Protein AF-A0A2G9SAC9-F1 (afdb_monomer)

Structure (mmCIF, N/CA/C/O backbone):
data_AF-A0A2G9SAC9-F1
#
_entry.id   AF-A0A2G9SAC9-F1
#
loop_
_atom_site.group_PDB
_atom_site.id
_atom_site.type_symbol
_atom_site.label_atom_id
_atom_site.label_alt_id
_atom_site.label_comp_id
_atom_site.label_asym_id
_atom_site.label_entity_id
_atom_site.label_seq_id
_atom_site.pdbx_PDB_ins_code
_atom_site.Cartn_x
_atom_site.Cartn_y
_atom_site.Cartn_z
_atom_site.occupancy
_atom_site.B_iso_or_equiv
_atom_site.auth_seq_id
_atom_site.auth_comp_id
_atom_site.auth_asym_id
_atom_site.auth_atom_id
_atom_site.pdbx_PDB_model_num
ATOM 1 N N . MET A 1 1 ? 9.822 -4.391 39.225 1.00 41.31 1 MET A N 1
ATOM 2 C CA . MET A 1 1 ? 11.193 -3.916 38.931 1.00 41.31 1 MET A CA 1
ATOM 3 C C . MET A 1 1 ? 11.196 -3.257 37.546 1.00 41.31 1 MET A C 1
ATOM 5 O O . MET A 1 1 ? 12.145 -3.424 36.797 1.00 41.31 1 MET A O 1
ATOM 9 N N . ASP A 1 2 ? 10.133 -2.506 37.206 1.00 47.41 2 ASP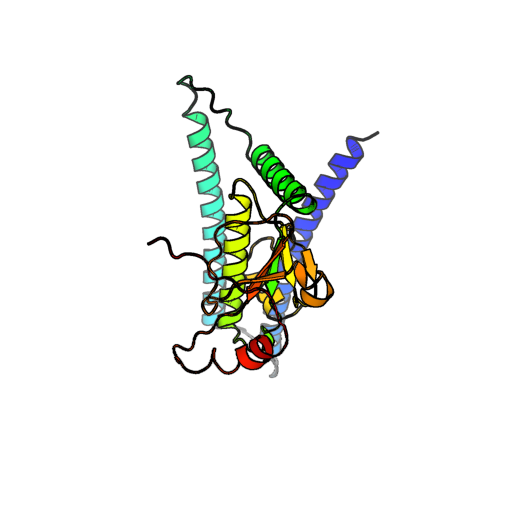 A N 1
ATOM 10 C CA . ASP A 1 2 ? 9.693 -2.362 35.802 1.00 47.41 2 ASP A CA 1
ATOM 11 C C . ASP A 1 2 ? 9.511 -0.904 35.341 1.00 47.41 2 ASP A C 1
ATOM 13 O O . ASP A 1 2 ? 9.644 -0.615 34.155 1.00 47.41 2 ASP A O 1
ATOM 17 N N . ASP A 1 3 ? 9.328 0.050 36.260 1.00 41.12 3 ASP A N 1
ATOM 18 C CA . ASP A 1 3 ? 9.180 1.468 35.890 1.00 41.12 3 ASP A CA 1
ATOM 19 C C . ASP A 1 3 ? 10.517 2.148 35.557 1.00 41.12 3 ASP A C 1
ATOM 21 O O . ASP A 1 3 ? 10.573 3.075 34.748 1.00 41.12 3 ASP A O 1
ATOM 25 N N . LEU A 1 4 ? 11.621 1.676 36.143 1.00 39.84 4 LEU A N 1
ATOM 26 C CA . LEU A 1 4 ? 12.962 2.184 35.837 1.00 39.84 4 LEU A CA 1
ATOM 27 C C . LEU A 1 4 ? 13.475 1.686 34.483 1.00 39.84 4 LEU A C 1
ATOM 29 O O . LEU A 1 4 ? 14.219 2.411 33.835 1.00 39.84 4 LEU A O 1
ATOM 33 N N . TYR A 1 5 ? 13.059 0.499 34.028 1.00 40.59 5 TYR A N 1
ATOM 34 C CA . TYR A 1 5 ? 13.468 -0.031 32.725 1.00 40.59 5 TYR A CA 1
ATOM 35 C C . TYR A 1 5 ? 12.733 0.689 31.585 1.00 40.59 5 TYR A C 1
ATOM 37 O O . TYR A 1 5 ? 13.378 1.145 30.647 1.00 40.59 5 TYR A O 1
ATOM 45 N N . TYR A 1 6 ? 11.417 0.909 31.722 1.00 46.47 6 TYR A N 1
ATOM 46 C CA . TYR A 1 6 ? 10.584 1.563 30.702 1.00 46.47 6 TYR A CA 1
ATOM 47 C C . TYR A 1 6 ? 10.912 3.052 30.499 1.00 46.47 6 TYR A C 1
ATOM 49 O O . TYR A 1 6 ? 10.940 3.543 29.369 1.00 46.47 6 TYR A O 1
ATOM 57 N N . ASN A 1 7 ? 11.212 3.775 31.585 1.00 39.34 7 ASN A N 1
ATOM 58 C CA . ASN A 1 7 ? 11.652 5.169 31.489 1.00 39.34 7 ASN A CA 1
ATOM 59 C C . ASN A 1 7 ? 13.039 5.286 30.838 1.00 39.34 7 ASN A C 1
ATOM 61 O O . ASN A 1 7 ? 13.264 6.212 30.064 1.00 39.34 7 ASN A O 1
ATOM 65 N N . ASN A 1 8 ? 13.929 4.314 31.070 1.00 36.56 8 ASN A N 1
ATOM 66 C CA . ASN A 1 8 ? 15.239 4.270 30.420 1.00 36.56 8 ASN A CA 1
ATOM 67 C C . ASN A 1 8 ? 15.107 3.973 28.914 1.00 36.56 8 ASN A C 1
ATOM 69 O O . ASN A 1 8 ? 15.818 4.565 28.113 1.00 36.56 8 ASN A O 1
ATOM 73 N N . THR A 1 9 ? 14.150 3.130 28.497 1.00 46.38 9 THR A N 1
ATOM 74 C CA . THR A 1 9 ? 13.892 2.846 27.070 1.00 46.38 9 THR A CA 1
ATOM 75 C C . THR A 1 9 ? 13.350 4.064 26.315 1.00 46.38 9 THR A C 1
ATOM 77 O O . THR A 1 9 ? 13.779 4.330 25.198 1.00 46.38 9 THR A O 1
ATOM 80 N N . LEU A 1 10 ? 12.453 4.849 26.926 1.00 47.25 10 LEU A N 1
ATOM 81 C CA . LEU A 1 10 ? 11.939 6.094 26.333 1.00 47.25 10 LEU A CA 1
ATOM 82 C C . LEU A 1 10 ? 13.016 7.180 26.229 1.00 47.25 10 LEU A C 1
ATOM 84 O O . LEU A 1 10 ? 13.069 7.909 25.240 1.00 47.25 10 LEU A O 1
ATOM 88 N N . GLU A 1 11 ? 13.889 7.269 27.230 1.00 46.69 11 GLU A N 1
ATOM 89 C CA . GLU A 1 11 ? 15.035 8.174 27.211 1.00 46.69 11 GLU A CA 1
ATOM 90 C C . GLU A 1 11 ? 16.107 7.762 26.190 1.00 46.69 11 GLU A C 1
ATOM 92 O O . GLU A 1 11 ? 16.780 8.633 25.636 1.00 46.69 11 GLU A O 1
ATOM 97 N N . LEU A 1 12 ? 16.269 6.462 25.927 1.00 43.09 12 LEU A N 1
ATOM 98 C CA . LEU A 1 12 ? 17.134 5.938 24.867 1.00 43.09 12 LEU A CA 1
ATOM 99 C C . LEU A 1 12 ? 16.530 6.211 23.482 1.00 43.09 12 LEU A C 1
ATOM 101 O O . LEU A 1 12 ? 17.220 6.757 22.635 1.00 43.09 12 LEU A O 1
ATOM 105 N N . GLU A 1 13 ? 15.224 6.001 23.280 1.00 45.00 13 GLU A N 1
ATOM 106 C CA . GLU A 1 13 ? 14.547 6.331 22.013 1.00 45.00 13 GLU A CA 1
ATOM 107 C C . GLU A 1 13 ? 14.512 7.842 21.703 1.00 45.00 13 GLU A C 1
ATOM 109 O O . GLU A 1 13 ? 14.493 8.245 20.535 1.00 45.00 13 GLU A O 1
ATOM 114 N N . GLU A 1 14 ? 14.453 8.705 22.725 1.00 44.94 14 GLU A N 1
ATOM 115 C CA . GLU A 1 14 ? 14.577 10.158 22.549 1.00 44.94 14 GLU A CA 1
ATOM 116 C C . GLU A 1 14 ? 16.024 10.596 22.289 1.00 44.94 14 GLU A C 1
ATOM 118 O O . GLU A 1 14 ? 16.232 11.577 21.569 1.00 44.94 14 GLU A O 1
ATOM 123 N N . ARG A 1 15 ? 17.016 9.877 22.832 1.00 39.62 15 ARG A N 1
ATOM 124 C CA . ARG A 1 15 ? 18.438 10.086 22.524 1.00 39.62 15 ARG A CA 1
ATOM 125 C C . ARG A 1 15 ? 18.775 9.614 21.114 1.00 39.62 15 ARG A C 1
ATOM 127 O O . ARG A 1 15 ? 19.394 10.393 20.399 1.00 39.62 15 ARG A O 1
ATOM 134 N N . ASP A 1 16 ? 18.290 8.452 20.688 1.00 40.66 16 ASP A N 1
ATOM 135 C CA . ASP A 1 16 ? 18.516 7.890 19.351 1.00 40.66 16 ASP A CA 1
ATOM 136 C C . ASP A 1 16 ? 17.899 8.775 18.267 1.00 40.66 16 ASP A C 1
ATOM 138 O O . ASP A 1 16 ? 18.581 9.166 17.331 1.00 40.66 16 ASP A O 1
ATOM 142 N N . LYS A 1 17 ? 16.666 9.267 18.458 1.00 47.19 17 LYS A N 1
ATOM 143 C CA . LYS A 1 17 ? 16.073 10.251 17.529 1.00 47.19 17 LYS A CA 1
ATOM 144 C C . LYS A 1 17 ? 16.843 11.564 17.456 1.00 47.19 17 LYS A C 1
ATOM 146 O O . LYS A 1 17 ? 16.746 12.270 16.457 1.00 47.19 17 LYS A O 1
ATOM 151 N N . LYS A 1 18 ? 17.527 11.945 18.536 1.00 43.91 18 LYS A N 1
ATOM 152 C CA . LYS A 1 18 ? 18.333 13.167 18.588 1.00 43.91 18 LYS A CA 1
ATOM 153 C C . LYS A 1 18 ? 19.725 12.937 17.997 1.00 43.91 18 LYS A C 1
ATOM 155 O O . LYS A 1 18 ? 20.263 13.874 17.424 1.00 43.91 18 LYS A O 1
ATOM 160 N N . LEU A 1 19 ? 20.266 11.726 18.121 1.00 36.81 19 LEU A N 1
ATOM 161 C CA . LEU A 1 19 ? 21.478 11.257 17.453 1.00 36.81 19 LEU A CA 1
ATOM 162 C C . LEU A 1 19 ? 21.249 11.161 15.945 1.00 36.81 19 LEU A C 1
ATOM 164 O O . LEU A 1 19 ? 22.010 11.775 15.221 1.00 36.81 19 LEU A O 1
ATOM 168 N N . ASP A 1 20 ? 20.138 10.583 15.485 1.00 45.38 20 ASP A N 1
ATOM 169 C CA . ASP A 1 20 ? 19.774 10.52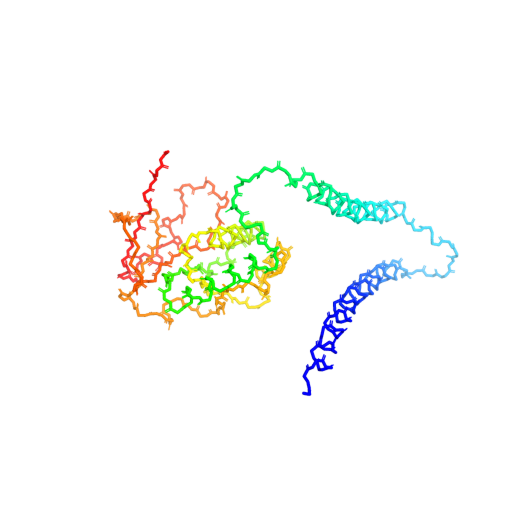1 14.062 1.00 45.38 20 ASP A CA 1
ATOM 170 C C . ASP A 1 20 ? 19.613 11.919 13.435 1.00 45.38 20 ASP A C 1
ATOM 172 O O . ASP A 1 20 ? 20.056 12.168 12.315 1.00 45.38 20 ASP A O 1
ATOM 176 N N . ASP A 1 21 ? 19.002 12.868 14.160 1.00 50.09 21 ASP A N 1
ATOM 177 C CA . ASP A 1 21 ? 18.864 14.260 13.699 1.00 50.09 21 ASP A CA 1
ATOM 178 C C . ASP A 1 21 ? 20.233 14.970 13.662 1.00 50.09 21 ASP A C 1
ATOM 180 O O . ASP A 1 21 ? 20.466 15.807 12.794 1.00 50.09 21 ASP A O 1
ATOM 184 N N . VAL A 1 22 ? 21.148 14.656 14.588 1.00 46.88 22 VAL A N 1
ATOM 185 C CA . VAL A 1 22 ? 22.496 15.252 14.649 1.00 46.88 22 VAL A CA 1
ATOM 186 C C . VAL A 1 22 ? 23.439 14.613 13.630 1.00 46.88 22 VAL A C 1
ATOM 188 O O . VAL A 1 22 ? 24.187 15.349 12.995 1.00 46.88 22 VAL A O 1
ATOM 191 N N . ASP A 1 23 ? 23.360 13.304 13.410 1.00 46.12 23 ASP A N 1
ATOM 192 C CA . ASP A 1 23 ? 24.125 12.566 12.404 1.00 46.12 23 ASP A CA 1
ATOM 193 C C . ASP A 1 23 ? 23.665 12.947 10.998 1.00 46.12 23 ASP A C 1
ATOM 195 O O . ASP A 1 23 ? 24.498 13.241 10.146 1.00 46.12 23 ASP A O 1
ATOM 199 N N . SER A 1 24 ? 22.357 13.121 10.778 1.00 52.84 24 SER A N 1
ATOM 200 C CA . SER A 1 24 ? 21.834 13.669 9.521 1.00 52.84 24 SER A CA 1
ATOM 201 C C . SER A 1 24 ? 22.277 15.123 9.290 1.00 52.84 24 SER A C 1
ATOM 203 O O . SER A 1 24 ? 22.587 15.517 8.162 1.00 52.84 24 SER A O 1
ATOM 205 N N . LEU A 1 25 ? 22.364 15.934 10.354 1.00 57.34 25 LEU A N 1
ATOM 206 C CA . LEU A 1 25 ? 22.915 17.292 10.281 1.00 57.34 25 LEU A CA 1
ATOM 207 C C . LEU A 1 25 ? 24.430 17.291 10.028 1.00 57.34 25 LEU A C 1
ATOM 209 O O . LEU A 1 25 ? 24.905 18.154 9.294 1.00 57.34 25 LEU A O 1
ATOM 213 N N . MET A 1 26 ? 25.171 16.341 10.600 1.00 49.44 26 MET A N 1
ATOM 214 C CA . MET A 1 26 ? 26.619 16.178 10.445 1.00 49.44 26 MET A CA 1
ATOM 215 C C . MET A 1 26 ? 26.994 15.647 9.061 1.00 49.44 26 MET A C 1
ATOM 217 O O . MET A 1 26 ? 27.913 16.195 8.454 1.00 49.44 26 MET A O 1
ATOM 221 N N . GLU A 1 27 ? 26.266 14.662 8.526 1.00 50.34 27 GLU A N 1
ATOM 222 C CA . GLU A 1 27 ? 26.411 14.158 7.151 1.00 50.34 27 GLU A CA 1
ATOM 223 C C . GLU A 1 27 ? 26.103 15.251 6.127 1.00 50.34 27 GLU A C 1
ATOM 225 O O . GLU A 1 27 ? 26.823 15.423 5.147 1.00 50.34 27 GLU A O 1
ATOM 230 N N . HIS A 1 28 ? 25.073 16.065 6.370 1.00 55.72 28 HIS A N 1
ATOM 231 C CA . HIS A 1 28 ? 24.733 17.157 5.462 1.00 55.72 28 HIS A CA 1
ATOM 232 C C . HIS A 1 28 ? 25.711 18.344 5.574 1.00 55.72 28 HIS A C 1
ATOM 234 O O . HIS A 1 28 ? 25.911 19.062 4.591 1.00 55.72 28 HIS A O 1
ATOM 240 N N . LEU A 1 29 ? 26.339 18.565 6.738 1.00 55.56 29 LEU A N 1
ATOM 241 C CA . LEU A 1 29 ? 27.418 19.549 6.893 1.00 55.56 29 LEU A CA 1
ATOM 242 C C . LEU A 1 29 ? 28.693 19.072 6.184 1.00 55.56 29 LEU A C 1
ATOM 244 O O . LEU A 1 29 ? 29.281 19.831 5.418 1.00 55.56 29 LEU A O 1
ATOM 248 N N . THR A 1 30 ? 29.058 17.797 6.359 1.00 51.34 30 THR A N 1
ATOM 249 C CA . THR A 1 30 ? 30.211 17.182 5.682 1.00 51.34 30 THR A CA 1
ATOM 250 C C . THR A 1 30 ? 30.035 17.150 4.168 1.00 51.34 30 THR A C 1
ATOM 252 O O . THR A 1 30 ? 30.984 17.469 3.461 1.00 51.34 30 THR A O 1
ATOM 255 N N . LEU A 1 31 ? 28.829 16.898 3.648 1.00 52.50 31 LEU A N 1
ATOM 256 C CA . LEU A 1 31 ? 28.554 16.979 2.207 1.00 52.50 31 LEU A CA 1
ATOM 257 C C . LEU A 1 31 ? 28.748 18.405 1.654 1.00 52.50 31 LEU A C 1
ATOM 259 O O . LEU A 1 31 ? 29.284 18.583 0.564 1.00 52.50 31 LEU A O 1
ATOM 263 N N . ILE A 1 32 ? 28.385 19.430 2.434 1.00 51.53 32 ILE A N 1
ATOM 264 C CA . ILE A 1 32 ? 28.630 20.840 2.088 1.00 51.53 32 ILE A CA 1
ATOM 265 C C . ILE A 1 32 ? 30.131 21.177 2.154 1.00 51.53 32 ILE A C 1
ATOM 267 O O . ILE A 1 32 ? 30.614 21.953 1.330 1.00 51.53 32 ILE A O 1
ATOM 271 N N . GLN A 1 33 ? 30.879 20.600 3.102 1.00 46.72 33 GLN A N 1
ATOM 272 C CA . GLN A 1 33 ? 32.338 20.744 3.191 1.00 46.72 33 GLN A CA 1
ATOM 273 C C . GLN A 1 33 ? 33.066 20.068 2.013 1.00 46.72 33 GLN A C 1
ATOM 275 O O . GLN A 1 33 ? 33.986 20.660 1.454 1.00 46.72 33 GLN A O 1
ATOM 280 N N . ILE A 1 34 ? 32.617 18.885 1.583 1.00 48.16 34 ILE A N 1
ATOM 281 C CA . ILE A 1 34 ? 33.174 18.144 0.435 1.00 48.16 34 ILE A CA 1
ATOM 282 C C . ILE A 1 34 ? 32.986 18.927 -0.878 1.00 48.16 34 ILE A C 1
ATOM 284 O O . ILE A 1 34 ? 33.895 18.986 -1.709 1.00 48.16 34 ILE A O 1
ATOM 288 N N . ASP A 1 35 ? 31.850 19.608 -1.049 1.00 46.34 35 ASP A N 1
ATOM 289 C CA . ASP A 1 35 ? 31.603 20.485 -2.203 1.00 46.34 35 ASP A CA 1
ATOM 290 C C . ASP A 1 35 ? 32.474 21.763 -2.193 1.00 46.34 35 ASP A C 1
ATOM 292 O O . ASP A 1 35 ? 32.745 22.342 -3.249 1.00 46.34 35 ASP A O 1
ATOM 296 N N . LEU A 1 36 ? 32.936 22.204 -1.016 1.00 44.81 36 LEU A N 1
ATOM 297 C CA . LEU A 1 36 ? 33.875 23.323 -0.845 1.00 44.81 36 LEU A CA 1
ATOM 298 C C . LEU A 1 36 ? 35.329 22.915 -1.144 1.00 44.81 36 LEU A C 1
ATOM 300 O O . LEU A 1 36 ? 36.073 23.716 -1.711 1.00 44.81 36 LEU A O 1
ATOM 304 N N . GLU A 1 37 ? 35.726 21.682 -0.820 1.00 45.44 37 GLU A N 1
ATOM 305 C CA . GLU A 1 37 ? 37.075 21.157 -1.086 1.00 45.44 37 GLU A CA 1
ATOM 306 C C . GLU A 1 37 ? 37.283 20.763 -2.558 1.00 45.44 37 GLU A C 1
ATOM 308 O O . GLU A 1 37 ? 38.338 21.047 -3.130 1.00 45.44 37 GLU A O 1
ATOM 313 N N . ASN A 1 38 ? 36.257 20.227 -3.230 1.00 45.09 38 ASN A N 1
ATOM 314 C CA . ASN A 1 38 ? 36.326 19.880 -4.658 1.00 45.09 38 ASN A CA 1
ATOM 315 C C . ASN A 1 38 ? 36.422 21.100 -5.601 1.00 45.09 38 ASN A C 1
ATOM 317 O O . ASN A 1 38 ? 36.741 20.946 -6.779 1.00 45.09 38 ASN A O 1
ATOM 321 N N . ALA A 1 39 ? 36.196 22.319 -5.100 1.00 45.50 39 ALA A N 1
ATOM 322 C CA . ALA A 1 39 ? 36.408 23.564 -5.843 1.00 45.50 39 ALA A CA 1
ATOM 323 C C . ALA A 1 39 ? 37.843 24.131 -5.715 1.00 45.50 39 ALA A C 1
ATOM 325 O O . ALA A 1 39 ? 38.144 25.155 -6.327 1.00 45.50 39 ALA A O 1
ATOM 326 N N . SER A 1 40 ? 38.728 23.487 -4.939 1.00 45.12 40 SER A N 1
ATOM 327 C CA . SER A 1 40 ? 40.043 24.014 -4.532 1.00 45.12 40 SER A CA 1
ATOM 328 C C . SER A 1 40 ? 41.253 23.275 -5.139 1.00 45.12 40 SER A C 1
ATOM 330 O O . SER A 1 40 ? 42.358 23.320 -4.588 1.00 45.12 40 SER A O 1
ATOM 332 N N . SER A 1 41 ? 41.127 22.626 -6.298 1.00 42.66 41 SER A N 1
ATOM 333 C CA . SER A 1 41 ? 42.309 22.169 -7.045 1.00 42.66 41 SER A CA 1
ATOM 334 C C . SER A 1 41 ? 42.965 23.346 -7.791 1.00 42.66 41 SER A C 1
ATOM 336 O O . SER A 1 41 ? 42.829 23.475 -9.007 1.00 42.66 41 SER A O 1
ATOM 338 N N . GLY A 1 42 ? 43.651 24.236 -7.061 1.00 39.88 42 GLY A N 1
ATOM 339 C CA . GLY A 1 42 ? 44.409 25.342 -7.657 1.00 39.88 42 GLY A CA 1
ATOM 340 C C . GLY A 1 42 ? 44.938 26.395 -6.675 1.00 39.88 42 GLY A C 1
ATOM 341 O O . GLY A 1 42 ? 44.343 27.454 -6.562 1.00 39.88 42 GLY A O 1
ATOM 342 N N . SER A 1 43 ? 46.102 26.129 -6.064 1.00 37.47 43 SER A N 1
ATOM 343 C CA . SER A 1 43 ? 47.046 27.058 -5.386 1.00 37.47 43 SER A CA 1
ATOM 344 C C . SER A 1 43 ? 46.551 27.977 -4.236 1.00 37.47 43 SER A C 1
ATOM 346 O O . SER A 1 43 ? 45.454 28.525 -4.290 1.00 37.47 43 SER A O 1
ATOM 348 N N . PRO A 1 44 ? 47.375 28.219 -3.192 1.00 41.19 44 PRO A N 1
ATOM 349 C CA . PRO A 1 44 ? 46.953 28.956 -2.004 1.00 41.19 44 PRO A CA 1
ATOM 350 C C . PRO A 1 44 ? 47.061 30.472 -2.217 1.00 41.19 44 PRO A C 1
ATOM 352 O O . PRO A 1 44 ? 48.155 31.035 -2.235 1.00 41.19 44 PRO A O 1
ATOM 355 N N . SER A 1 45 ? 45.928 31.159 -2.356 1.00 35.75 45 SER A N 1
ATOM 356 C CA . SER A 1 45 ? 45.829 32.611 -2.167 1.00 35.75 45 SER A CA 1
ATOM 357 C C . SER A 1 45 ? 44.432 32.993 -1.677 1.00 35.75 45 SER A C 1
ATOM 359 O O . SER A 1 45 ? 43.423 32.431 -2.091 1.00 35.75 45 SER A O 1
ATOM 361 N N . GLU A 1 46 ? 44.429 33.905 -0.715 1.00 43.28 46 GLU A N 1
ATOM 362 C CA . GLU A 1 46 ? 43.357 34.256 0.213 1.00 43.28 46 GLU A CA 1
ATOM 363 C C . GLU A 1 46 ? 42.049 34.764 -0.434 1.00 43.28 46 GLU A C 1
ATOM 365 O O . GLU A 1 46 ? 42.046 35.344 -1.517 1.00 43.28 46 GLU A O 1
ATOM 370 N N . ASN A 1 47 ? 40.954 34.628 0.334 1.00 42.28 47 ASN A N 1
ATOM 371 C CA . ASN A 1 47 ? 39.556 35.045 0.099 1.00 42.28 47 ASN A CA 1
ATOM 372 C C . ASN A 1 47 ? 38.650 34.101 -0.712 1.00 42.28 47 ASN A C 1
ATOM 374 O O . ASN A 1 47 ? 38.204 34.410 -1.818 1.00 42.28 47 ASN A O 1
ATOM 378 N N . VAL A 1 48 ? 38.211 33.012 -0.068 1.00 39.09 48 VAL A N 1
ATOM 379 C CA . VAL A 1 48 ? 37.041 32.234 -0.508 1.00 39.09 48 VAL A CA 1
ATOM 380 C C . VAL A 1 48 ? 35.761 33.007 -0.168 1.00 39.09 48 VAL A C 1
ATOM 382 O O . VAL A 1 48 ? 35.096 32.782 0.844 1.00 39.09 48 VAL A O 1
ATOM 385 N N . SER A 1 49 ? 35.400 33.959 -1.028 1.00 45.44 49 SER A N 1
ATOM 386 C CA . SER A 1 49 ? 34.039 34.493 -1.065 1.00 45.44 49 SER A CA 1
ATOM 387 C C . SER A 1 49 ? 33.121 33.392 -1.594 1.00 45.44 49 SER A C 1
ATOM 389 O O . SER A 1 49 ? 33.033 33.155 -2.798 1.00 45.44 49 SER A O 1
ATOM 391 N N . CYS A 1 50 ? 32.466 32.678 -0.679 1.00 49.62 50 CYS A N 1
ATOM 392 C CA . CYS A 1 50 ? 31.385 31.749 -0.987 1.00 49.62 50 CYS A CA 1
ATOM 393 C C . CYS A 1 50 ? 30.431 32.382 -2.022 1.00 49.62 50 CYS A C 1
ATOM 395 O O . CYS A 1 50 ? 29.860 33.452 -1.786 1.00 49.62 50 CYS A O 1
ATOM 397 N N . SER A 1 51 ? 30.296 31.746 -3.194 1.00 67.50 51 SER A N 1
ATOM 398 C CA . SER A 1 51 ? 29.500 32.261 -4.315 1.00 67.50 51 SER A CA 1
ATOM 399 C C . SER A 1 51 ? 28.109 32.676 -3.830 1.00 67.50 51 SER A C 1
ATOM 401 O O . SER A 1 51 ? 27.412 31.893 -3.181 1.00 67.50 51 SER A O 1
ATOM 403 N N . ARG A 1 52 ? 27.670 33.901 -4.162 1.00 61.16 52 ARG A N 1
ATOM 404 C CA . ARG A 1 52 ? 26.378 34.491 -3.730 1.00 61.16 52 ARG A CA 1
ATOM 405 C C . ARG A 1 52 ? 25.180 33.542 -3.922 1.00 61.16 52 ARG A C 1
ATOM 407 O O . ARG A 1 52 ? 24.189 33.650 -3.202 1.00 61.16 52 ARG A O 1
ATOM 414 N N . ASN A 1 53 ? 25.273 32.595 -4.858 1.00 66.06 53 ASN A N 1
ATOM 415 C CA . ASN A 1 53 ? 24.263 31.571 -5.127 1.00 66.06 53 ASN A CA 1
ATOM 416 C C . ASN A 1 53 ? 24.168 30.481 -4.044 1.00 66.06 53 ASN A C 1
ATOM 418 O O . ASN A 1 53 ? 23.060 30.036 -3.738 1.00 66.06 53 ASN A O 1
ATOM 422 N N . VAL A 1 54 ? 25.293 30.076 -3.450 1.00 72.06 54 VAL A N 1
ATOM 423 C CA . VAL A 1 54 ? 25.354 29.079 -2.368 1.00 72.06 54 VAL A CA 1
ATOM 424 C C . VAL A 1 54 ? 24.742 29.668 -1.097 1.00 72.06 54 VAL A C 1
ATOM 426 O O . VAL A 1 54 ? 23.802 29.093 -0.549 1.00 72.06 54 VAL A O 1
ATOM 429 N N . LEU A 1 55 ? 25.136 30.893 -0.728 1.00 74.56 55 LEU A N 1
ATOM 430 C CA . LEU A 1 55 ? 24.538 31.631 0.396 1.00 74.56 55 LEU A CA 1
ATOM 431 C C . LEU A 1 55 ? 23.031 31.854 0.216 1.00 74.56 55 LEU A C 1
ATOM 433 O O . LEU A 1 55 ? 22.270 31.807 1.184 1.00 74.56 55 LEU A O 1
ATOM 437 N N . ARG A 1 56 ? 22.572 32.086 -1.023 1.00 73.12 56 ARG A N 1
ATOM 438 C CA . ARG A 1 56 ? 21.141 32.232 -1.325 1.00 73.12 56 ARG A CA 1
ATOM 439 C C . ARG A 1 56 ? 20.378 30.927 -1.099 1.00 73.12 56 ARG A C 1
ATOM 441 O O . ARG A 1 56 ? 19.291 30.967 -0.527 1.00 73.12 56 ARG A O 1
ATOM 448 N N . LYS A 1 57 ? 20.929 29.787 -1.537 1.00 74.44 57 LYS A N 1
ATOM 449 C CA . LYS A 1 57 ? 20.331 28.463 -1.302 1.00 74.44 57 LYS A CA 1
ATOM 450 C C . LYS A 1 57 ? 20.292 28.144 0.191 1.00 74.44 57 LYS A C 1
ATOM 452 O O . LYS A 1 57 ? 19.227 27.782 0.680 1.00 74.44 57 LYS A O 1
ATOM 457 N N . GLN A 1 58 ? 21.390 28.359 0.914 1.00 73.81 58 GLN A N 1
ATOM 458 C CA . GLN A 1 58 ? 21.463 28.135 2.359 1.00 73.81 58 GLN A CA 1
ATOM 459 C C . GLN A 1 58 ? 20.406 28.953 3.113 1.00 73.81 58 GLN A C 1
ATOM 461 O O . GLN A 1 58 ? 19.585 28.390 3.832 1.00 73.81 58 GLN A O 1
ATOM 466 N N . ARG A 1 59 ? 20.324 30.262 2.848 1.00 79.44 59 ARG A N 1
ATOM 467 C CA . ARG A 1 59 ? 19.338 31.145 3.490 1.00 79.44 59 ARG A CA 1
ATOM 468 C C . ARG A 1 59 ? 17.895 30.760 3.151 1.00 79.44 59 ARG A C 1
ATOM 470 O O . ARG A 1 59 ? 16.996 30.888 3.978 1.00 79.44 59 ARG A O 1
ATOM 477 N N . HIS A 1 60 ? 17.647 30.282 1.931 1.00 79.31 60 HIS A N 1
ATOM 478 C CA . HIS A 1 60 ? 16.335 29.772 1.534 1.00 79.31 60 HIS A CA 1
ATOM 479 C C . HIS A 1 60 ? 15.961 28.495 2.301 1.00 79.31 60 HIS A C 1
ATOM 481 O O . HIS A 1 60 ? 14.844 28.401 2.809 1.00 79.31 60 HIS A O 1
ATOM 487 N N . TRP A 1 61 ? 16.895 27.552 2.442 1.00 69.69 61 TRP A N 1
ATOM 488 C CA . TRP A 1 61 ? 16.709 26.336 3.236 1.00 69.69 61 TRP A CA 1
ATOM 489 C C . TRP A 1 61 ? 16.482 26.640 4.719 1.00 69.69 61 TRP A C 1
ATOM 491 O O . TRP A 1 61 ? 15.520 26.138 5.301 1.00 69.69 61 TRP A O 1
ATOM 501 N N . GLU A 1 62 ? 17.281 27.531 5.306 1.00 79.06 62 GLU A N 1
ATOM 502 C CA . GLU A 1 62 ? 17.106 28.016 6.681 1.00 79.06 62 GLU A CA 1
ATOM 503 C C . GLU A 1 62 ? 15.713 28.628 6.878 1.00 79.06 62 GLU A C 1
ATOM 505 O O . GLU A 1 62 ? 15.003 28.277 7.822 1.00 79.06 62 GLU A O 1
ATOM 510 N N . ASN A 1 63 ? 15.260 29.464 5.938 1.00 79.12 63 ASN A N 1
ATOM 511 C CA . ASN A 1 63 ? 13.919 30.046 5.964 1.00 79.12 63 ASN A CA 1
ATOM 512 C C . ASN A 1 63 ? 12.814 28.986 5.853 1.00 79.12 63 ASN A C 1
ATOM 514 O O . ASN A 1 63 ? 11.808 29.087 6.556 1.00 79.12 63 ASN A O 1
ATOM 518 N N . ILE A 1 64 ? 12.983 27.951 5.022 1.00 79.06 64 ILE A N 1
ATOM 519 C CA . ILE A 1 64 ? 12.031 26.831 4.923 1.00 79.06 64 ILE A CA 1
ATOM 520 C C . ILE A 1 64 ? 11.958 26.066 6.249 1.00 79.06 64 ILE A C 1
ATOM 522 O O . ILE A 1 64 ? 10.859 25.767 6.726 1.00 79.06 64 ILE A O 1
ATOM 526 N N . ILE A 1 65 ? 13.104 25.757 6.861 1.00 78.31 65 ILE A N 1
ATOM 527 C CA . ILE A 1 65 ? 13.174 25.036 8.138 1.00 78.31 65 ILE A CA 1
ATOM 528 C C . ILE A 1 65 ? 12.542 25.876 9.253 1.00 78.31 65 ILE A C 1
ATOM 530 O O . ILE A 1 65 ? 11.679 25.383 9.987 1.00 78.31 65 ILE A O 1
ATOM 534 N N . MET A 1 66 ? 12.885 27.164 9.340 1.00 78.12 66 MET A N 1
ATOM 535 C CA . MET A 1 66 ? 12.303 28.091 10.312 1.00 78.12 66 MET A CA 1
ATOM 536 C C . MET A 1 66 ? 10.795 28.271 10.108 1.00 78.12 66 MET A C 1
ATOM 538 O O . MET A 1 66 ? 10.038 28.228 11.081 1.00 78.12 66 MET A O 1
ATOM 542 N N . ALA A 1 67 ? 10.324 28.379 8.863 1.00 82.00 67 ALA A N 1
ATOM 543 C CA . ALA A 1 67 ? 8.900 28.454 8.547 1.00 82.00 67 ALA A CA 1
ATOM 544 C C . ALA A 1 67 ? 8.158 27.164 8.934 1.00 82.00 67 ALA A C 1
ATOM 546 O O . ALA A 1 67 ? 7.071 27.230 9.515 1.00 82.00 67 ALA A O 1
ATOM 547 N N . LYS A 1 68 ? 8.750 25.984 8.691 1.00 77.44 68 LYS A N 1
ATOM 548 C CA . LYS A 1 68 ? 8.207 24.692 9.148 1.00 77.44 68 LYS A CA 1
ATOM 549 C C . LYS A 1 68 ? 8.139 24.622 10.679 1.00 77.44 68 LYS A C 1
ATOM 551 O O . LYS A 1 68 ? 7.110 24.208 11.218 1.00 77.44 68 LYS A O 1
ATOM 556 N N . LYS A 1 69 ? 9.186 25.057 11.390 1.00 83.25 69 LYS A N 1
ATOM 557 C CA . LYS A 1 69 ? 9.241 25.076 12.865 1.00 83.25 69 LYS A CA 1
ATOM 558 C C . LYS A 1 69 ? 8.211 26.043 13.459 1.00 83.25 69 LYS A C 1
ATOM 560 O O . LYS A 1 69 ? 7.476 25.668 14.373 1.00 83.25 69 LYS A O 1
ATOM 565 N N . SER A 1 70 ? 8.093 27.243 12.890 1.00 78.75 70 SER A N 1
ATOM 566 C CA . SER A 1 70 ? 7.113 28.259 13.291 1.00 78.75 70 SER A CA 1
ATOM 567 C C . SER A 1 70 ? 5.672 27.789 13.053 1.00 78.75 70 SER A C 1
ATOM 569 O O . SER A 1 70 ? 4.860 27.821 13.978 1.00 78.75 70 SER A O 1
ATOM 571 N N . LYS A 1 71 ? 5.366 27.206 11.880 1.00 82.25 71 LYS A N 1
ATOM 572 C CA . LYS A 1 71 ? 4.047 26.601 11.605 1.00 82.25 71 LYS A CA 1
ATOM 573 C C . LYS A 1 71 ? 3.699 25.476 12.581 1.00 82.25 71 LYS A C 1
ATOM 575 O O . LYS A 1 71 ? 2.563 25.402 13.044 1.00 82.25 71 LYS A O 1
ATOM 580 N N . ARG A 1 72 ? 4.661 24.610 12.931 1.00 76.25 72 ARG A N 1
ATOM 581 C CA . ARG A 1 72 ? 4.456 23.545 13.933 1.00 76.25 72 ARG A CA 1
ATOM 582 C C . ARG A 1 72 ? 4.141 24.122 15.320 1.00 76.25 72 ARG A C 1
ATOM 584 O O . ARG A 1 72 ? 3.279 23.575 16.009 1.00 76.25 72 ARG A O 1
ATOM 591 N N . LYS A 1 73 ? 4.791 25.225 15.717 1.00 80.12 73 LYS A N 1
ATOM 592 C CA . LYS A 1 73 ? 4.523 25.923 16.988 1.00 80.12 73 LYS A CA 1
ATOM 593 C C . LYS A 1 73 ? 3.132 26.569 16.998 1.00 80.12 73 LYS A C 1
ATOM 595 O O . LYS A 1 73 ? 2.353 26.279 17.903 1.00 80.12 73 LYS A O 1
ATOM 600 N N . GLN A 1 74 ? 2.790 27.329 15.957 1.00 78.19 74 GLN A N 1
ATOM 601 C CA . GLN A 1 74 ? 1.482 27.984 15.820 1.00 78.19 74 GLN A CA 1
ATOM 602 C C . GLN A 1 74 ? 0.329 26.970 15.807 1.00 78.19 74 GLN A C 1
ATOM 604 O O . GLN A 1 74 ? -0.677 27.153 16.486 1.00 78.19 74 GLN A O 1
ATOM 609 N N . GLU A 1 75 ? 0.481 25.843 15.106 1.00 73.62 75 GLU A N 1
ATOM 610 C CA . GLU A 1 75 ? -0.530 24.781 15.088 1.00 73.62 75 GLU A CA 1
ATOM 611 C C . GLU A 1 75 ? -0.676 24.094 16.460 1.00 73.62 75 GLU A C 1
ATOM 613 O O . GLU A 1 75 ? -1.779 23.693 16.838 1.00 73.62 75 GLU A O 1
ATOM 618 N N . LYS A 1 76 ? 0.409 23.975 17.242 1.00 78.12 76 LYS A N 1
ATOM 619 C CA . LYS A 1 76 ? 0.369 23.452 18.619 1.00 78.12 76 LYS A CA 1
ATOM 620 C C . LYS A 1 76 ? -0.374 24.411 19.555 1.00 78.12 76 LYS A C 1
ATOM 622 O O . LYS A 1 76 ? -1.196 23.951 20.344 1.00 78.12 76 LYS A O 1
ATOM 627 N N . GLU A 1 77 ? -0.134 25.714 19.440 1.00 75.56 77 GLU A N 1
ATOM 628 C CA . GLU A 1 77 ? -0.817 26.756 20.224 1.00 75.56 77 GLU A CA 1
ATOM 629 C C . GLU A 1 77 ? -2.301 26.871 19.846 1.00 75.56 77 GLU A C 1
ATOM 631 O O . GLU A 1 77 ? -3.163 26.807 20.721 1.00 75.56 77 GLU A O 1
ATOM 636 N N . ARG A 1 78 ? -2.627 26.875 18.547 1.00 76.38 78 ARG A N 1
ATOM 637 C CA . ARG A 1 78 ? -4.012 26.853 18.045 1.00 76.38 78 ARG A CA 1
ATOM 638 C C . ARG A 1 78 ? -4.793 25.638 18.553 1.00 76.38 78 ARG A C 1
ATOM 640 O O . ARG A 1 78 ? -5.981 25.734 18.848 1.00 76.38 78 ARG A O 1
ATOM 647 N N . ARG A 1 79 ? -4.138 24.477 18.655 1.00 71.38 79 ARG A N 1
ATOM 648 C CA . ARG A 1 79 ? -4.741 23.256 19.215 1.00 71.38 79 ARG A CA 1
ATOM 649 C C . ARG A 1 79 ? -4.974 23.352 20.721 1.00 71.38 79 ARG A C 1
ATOM 651 O O . ARG A 1 79 ? -5.984 22.831 21.172 1.00 71.38 79 ARG A O 1
ATOM 658 N N . LYS A 1 80 ? -4.084 24.009 21.475 1.00 75.56 80 LYS A N 1
ATOM 659 C CA . LYS A 1 80 ? -4.283 24.257 22.913 1.00 75.56 80 LYS A CA 1
ATOM 660 C C . LYS A 1 80 ? -5.483 25.176 23.158 1.00 75.56 80 LYS A C 1
ATOM 662 O O . LYS A 1 80 ? -6.330 24.830 23.968 1.00 75.56 80 LYS A O 1
ATOM 667 N N . LEU A 1 81 ? -5.601 26.265 22.393 1.00 70.44 81 LEU A N 1
ATOM 668 C CA . LEU A 1 81 ? -6.715 27.219 22.502 1.00 70.44 81 LEU A CA 1
ATOM 669 C C . LEU A 1 81 ? -8.077 26.597 22.150 1.00 70.44 81 LEU A C 1
ATOM 671 O O . LEU A 1 81 ? -9.079 26.901 22.787 1.00 70.44 81 LEU A O 1
ATOM 675 N N . LYS A 1 82 ? -8.126 25.686 21.167 1.00 69.69 82 LYS A N 1
ATOM 676 C CA . LYS A 1 82 ? -9.359 24.944 20.842 1.00 69.69 82 LYS A CA 1
ATOM 677 C C . LYS A 1 82 ? -9.760 23.927 21.913 1.00 69.69 82 LYS A C 1
ATOM 679 O O . LYS A 1 82 ? -10.941 23.634 22.033 1.00 69.69 82 LYS A O 1
ATOM 684 N N . LEU A 1 83 ? -8.801 23.385 22.666 1.00 60.78 83 LEU A N 1
ATOM 685 C CA . LEU A 1 83 ? -9.082 22.459 23.768 1.00 60.78 83 LEU A CA 1
ATOM 686 C C . LEU A 1 83 ? -9.646 23.180 25.001 1.00 60.78 83 LEU A C 1
ATOM 688 O O . LEU A 1 83 ? -10.468 22.603 25.698 1.00 60.78 83 LEU A O 1
ATOM 692 N N . SER A 1 84 ? -9.228 24.423 25.261 1.00 57.50 84 SER A N 1
ATOM 693 C CA . SER A 1 84 ? -9.695 25.200 26.418 1.00 57.50 84 SER A CA 1
ATOM 694 C C . SER A 1 84 ? -11.061 25.867 26.225 1.00 57.50 84 SER A C 1
ATOM 696 O O . SER A 1 84 ? -11.631 26.334 27.198 1.00 57.50 84 SER A O 1
ATOM 698 N N . GLY A 1 85 ? -11.580 25.949 24.994 1.00 53.88 85 GLY A N 1
ATOM 699 C CA . GLY A 1 85 ? -12.841 26.641 24.685 1.00 53.88 85 GLY A CA 1
ATOM 700 C C . GLY A 1 85 ? -14.098 25.764 24.649 1.00 53.88 85 GLY A C 1
ATOM 701 O O . GLY A 1 85 ? -15.156 26.273 24.307 1.00 53.88 85 GLY A O 1
ATOM 702 N N . ASN A 1 86 ? -13.999 24.462 24.941 1.00 53.84 86 ASN A N 1
ATOM 703 C CA . ASN A 1 86 ? -15.069 23.485 24.682 1.00 53.84 86 ASN A CA 1
ATOM 704 C C . ASN A 1 86 ? -15.655 22.850 25.963 1.00 53.84 86 ASN A C 1
ATOM 706 O O . ASN A 1 86 ? -16.132 21.718 25.917 1.00 53.84 86 ASN A O 1
ATOM 710 N N . THR A 1 87 ? -15.571 23.539 27.107 1.00 48.12 87 THR A N 1
ATOM 711 C CA . THR A 1 87 ? -15.970 23.015 28.428 1.00 48.12 87 THR A CA 1
ATOM 712 C C . THR A 1 87 ? -17.460 23.101 28.765 1.00 48.12 87 THR A C 1
ATOM 714 O O . THR A 1 87 ? -17.853 22.470 29.735 1.00 48.12 87 THR A O 1
ATOM 717 N N . ASP A 1 88 ? -18.303 23.762 27.969 1.00 50.25 88 ASP A N 1
ATOM 718 C CA . ASP A 1 88 ? -19.740 23.874 28.260 1.00 50.25 88 ASP A CA 1
ATOM 719 C C . ASP A 1 88 ? -20.590 23.479 27.048 1.00 50.25 88 ASP A C 1
ATOM 721 O O . ASP A 1 88 ? -20.882 24.304 26.187 1.00 50.25 88 ASP A O 1
ATOM 725 N N . THR A 1 89 ? -20.950 22.195 26.943 1.00 43.09 89 THR A N 1
ATOM 726 C CA . THR A 1 89 ? -22.249 21.689 26.437 1.00 43.09 89 THR A CA 1
ATOM 727 C C . THR A 1 89 ? -22.239 20.156 26.414 1.00 43.09 89 THR A C 1
ATOM 729 O O . THR A 1 89 ? -21.414 19.512 25.768 1.00 43.09 89 THR A O 1
ATOM 732 N N . GLY A 1 90 ? -23.160 19.557 27.171 1.00 46.09 90 GLY A N 1
ATOM 733 C CA . GLY A 1 90 ? -23.269 18.118 27.384 1.00 46.09 90 GLY A CA 1
ATOM 734 C C . GLY A 1 90 ? -23.737 17.337 26.156 1.00 46.09 90 GLY A C 1
ATOM 735 O O . GLY A 1 90 ? -24.930 17.176 25.919 1.00 46.09 90 GLY A O 1
ATOM 736 N N . THR A 1 91 ? -22.800 16.746 25.421 1.00 42.00 91 THR A N 1
ATOM 737 C CA . THR A 1 91 ? -23.044 15.523 24.645 1.00 42.00 91 THR A CA 1
ATOM 738 C C . THR A 1 91 ? -21.783 14.669 24.715 1.00 42.00 91 THR A C 1
ATOM 740 O O . THR A 1 91 ? -20.695 15.115 24.362 1.00 42.00 91 THR A O 1
ATOM 743 N N . SER A 1 92 ? -21.926 13.447 25.225 1.00 41.72 92 SER A N 1
ATOM 744 C CA . SER A 1 92 ? -20.850 12.487 25.483 1.00 41.72 92 SER A CA 1
ATOM 745 C C . SER A 1 92 ? -20.239 11.935 24.182 1.00 41.72 92 SER A C 1
ATOM 747 O O . SER A 1 92 ? -20.412 10.772 23.836 1.00 41.72 92 SER A O 1
ATOM 749 N N . GLN A 1 93 ? -19.525 12.769 23.425 1.00 47.31 93 GLN A N 1
ATOM 750 C CA . GLN A 1 93 ? -18.466 12.301 22.536 1.00 47.31 93 GLN A CA 1
ATOM 751 C C . GLN A 1 93 ? -17.185 12.330 23.355 1.00 47.31 93 GLN A C 1
ATOM 753 O O . GLN A 1 93 ? -16.550 13.371 23.512 1.00 47.31 93 GLN A O 1
ATOM 758 N N . GLN A 1 94 ? -16.847 11.185 23.940 1.00 52.91 94 GLN A N 1
ATOM 759 C CA . GLN A 1 94 ? -15.615 10.989 24.687 1.00 52.91 94 GLN A CA 1
ATOM 760 C C . GLN A 1 94 ? -14.444 11.395 23.776 1.00 52.91 94 GLN A C 1
ATOM 762 O O . GLN A 1 94 ? -14.097 10.695 22.825 1.00 52.91 94 GLN A O 1
ATOM 767 N N . LEU A 1 95 ? -13.879 12.586 24.003 1.00 59.28 95 LEU A N 1
ATOM 768 C CA . LEU A 1 95 ? -12.734 13.096 23.255 1.00 59.28 95 LEU A CA 1
ATOM 769 C C . LEU A 1 95 ? -11.517 12.262 23.651 1.00 59.28 95 LEU A C 1
ATOM 771 O O . LEU A 1 95 ? -10.723 12.640 24.512 1.00 59.28 95 LEU A O 1
ATOM 775 N N . HIS A 1 96 ? -11.393 11.080 23.053 1.00 76.31 96 HIS A N 1
ATOM 776 C CA . HIS A 1 96 ? -10.278 10.199 23.319 1.00 76.31 96 HIS A CA 1
ATOM 777 C C . HIS A 1 96 ? -8.966 10.896 22.955 1.00 76.31 96 HIS A C 1
ATOM 779 O O . HIS A 1 96 ? -8.852 11.603 21.946 1.00 76.31 96 HIS A O 1
ATOM 785 N N . SER A 1 97 ? -7.941 10.681 23.782 1.00 89.00 97 SER A N 1
ATOM 786 C CA . SER A 1 97 ? -6.623 11.252 23.524 1.00 89.00 97 SER A CA 1
ATOM 787 C C . SER A 1 97 ? -6.109 10.821 22.144 1.00 89.00 97 SER A C 1
ATOM 789 O O . SER A 1 97 ? -6.382 9.723 21.656 1.00 89.00 97 SER A O 1
ATOM 791 N N . LYS A 1 98 ? -5.285 11.658 21.505 1.00 86.94 98 LYS A N 1
ATOM 792 C CA . LYS A 1 98 ? -4.650 11.295 20.223 1.00 86.94 98 LYS A CA 1
ATOM 793 C C . LYS A 1 98 ? -3.853 9.992 20.310 1.00 86.94 98 LYS A C 1
ATOM 795 O O . LYS A 1 98 ? -3.727 9.295 19.310 1.00 86.94 98 LYS A O 1
ATOM 800 N N . ARG A 1 99 ? -3.292 9.691 21.486 1.00 89.81 99 ARG A N 1
ATOM 801 C CA . ARG A 1 99 ? -2.569 8.443 21.748 1.00 89.81 99 ARG A CA 1
ATOM 802 C C . ARG A 1 99 ? -3.524 7.250 21.709 1.00 89.81 99 ARG A C 1
ATOM 804 O O . ARG A 1 99 ? -3.215 6.278 21.035 1.00 89.81 99 ARG A O 1
ATOM 811 N N . PHE A 1 100 ? -4.692 7.374 22.339 1.00 91.44 100 PHE A N 1
ATOM 812 C CA . PHE A 1 100 ? -5.737 6.352 22.306 1.00 91.44 100 PHE A CA 1
ATOM 813 C C . PHE A 1 100 ? -6.238 6.088 20.882 1.00 91.44 100 PHE A C 1
ATOM 815 O O . PHE A 1 100 ? -6.215 4.951 20.433 1.00 91.44 100 PHE A O 1
ATOM 822 N N . LEU A 1 101 ? -6.590 7.132 20.119 1.00 90.88 101 LEU A N 1
ATOM 823 C CA . LEU A 1 101 ? -7.070 6.956 18.739 1.00 90.88 101 LEU A CA 1
ATOM 824 C C . LEU A 1 101 ? -6.025 6.282 17.832 1.00 90.88 101 LEU A C 1
ATOM 826 O O . LEU A 1 101 ? -6.371 5.480 16.966 1.00 90.88 101 LEU A O 1
ATOM 830 N N . LYS A 1 102 ? -4.737 6.588 18.035 1.00 91.62 102 LYS A N 1
ATOM 831 C CA . LYS A 1 102 ? -3.638 5.911 17.332 1.00 91.62 102 LYS A CA 1
ATOM 832 C C . LYS A 1 102 ? -3.519 4.441 17.729 1.00 91.62 102 LYS A C 1
ATOM 834 O O . LYS A 1 102 ? -3.306 3.621 16.844 1.00 91.62 102 LYS A O 1
ATOM 839 N N . ALA A 1 103 ? -3.647 4.126 19.018 1.00 94.75 103 ALA A N 1
ATOM 840 C CA . ALA A 1 103 ? -3.615 2.752 19.511 1.00 94.75 103 ALA A CA 1
ATOM 841 C C . ALA A 1 103 ? -4.773 1.934 18.926 1.00 94.75 103 ALA A C 1
ATOM 843 O O . ALA A 1 103 ? -4.519 0.903 18.318 1.00 94.75 103 ALA A O 1
ATOM 844 N N . LEU A 1 104 ? -5.996 2.472 18.962 1.00 94.31 104 LEU A N 1
ATOM 845 C CA . LEU A 1 104 ? -7.175 1.845 18.361 1.00 94.31 104 LEU A CA 1
ATOM 846 C C . LEU A 1 104 ? -7.016 1.637 16.845 1.00 94.31 104 LEU A C 1
ATOM 848 O O . LEU A 1 104 ? -7.400 0.611 16.300 1.00 94.31 104 LEU A O 1
ATOM 852 N N . THR A 1 105 ? -6.424 2.606 16.138 1.00 94.81 105 THR A N 1
ATOM 853 C CA . THR A 1 105 ? -6.134 2.451 14.701 1.00 94.81 105 THR A CA 1
ATOM 854 C C . THR A 1 105 ? -5.124 1.329 14.455 1.00 94.81 105 THR A C 1
ATOM 856 O O . THR A 1 105 ? -5.293 0.557 13.520 1.00 94.81 105 THR A O 1
ATOM 859 N N . LYS A 1 106 ? -4.073 1.241 15.279 1.00 95.69 106 LYS A N 1
ATOM 860 C CA . LYS A 1 106 ? -3.060 0.184 15.189 1.00 95.69 106 LYS A CA 1
ATOM 861 C C . LYS A 1 106 ? -3.671 -1.192 15.454 1.00 95.69 106 LYS A C 1
ATOM 863 O O . LYS A 1 106 ? -3.423 -2.099 14.674 1.00 95.69 106 LYS A O 1
ATOM 868 N N . GLU A 1 107 ? -4.471 -1.318 16.505 1.00 96.00 107 GLU A N 1
ATOM 869 C CA . GLU A 1 107 ? -5.178 -2.550 16.863 1.00 96.00 107 GLU A CA 1
ATOM 870 C C . GLU A 1 107 ? -6.047 -3.049 15.706 1.00 96.00 107 GLU A C 1
ATOM 872 O O . GLU A 1 107 ? -5.868 -4.172 15.256 1.00 96.00 107 GLU A O 1
ATOM 877 N N . ARG A 1 108 ? -6.874 -2.176 15.122 1.00 95.75 108 ARG A N 1
ATOM 878 C CA . ARG A 1 108 ? -7.740 -2.526 13.983 1.00 95.75 108 ARG A CA 1
ATOM 879 C C . ARG A 1 108 ? -6.974 -2.978 12.736 1.00 95.75 108 ARG A C 1
ATOM 881 O O . ARG A 1 108 ? -7.464 -3.807 11.981 1.00 95.75 108 ARG A O 1
ATOM 888 N N . LEU A 1 109 ? -5.790 -2.416 12.484 1.00 96.75 109 LEU A N 1
ATOM 889 C CA . LEU A 1 109 ? -4.938 -2.858 11.372 1.00 96.75 109 LEU A CA 1
ATOM 890 C C . LEU A 1 109 ? -4.315 -4.226 11.649 1.00 96.75 109 LEU A C 1
ATOM 892 O O . LEU A 1 109 ? -4.183 -5.020 10.727 1.00 96.75 109 LEU A O 1
ATOM 896 N N . LEU A 1 110 ? -3.924 -4.489 12.897 1.00 96.56 110 LEU A N 1
ATOM 897 C CA . LEU A 1 110 ? -3.376 -5.783 13.297 1.00 96.56 110 LEU A CA 1
ATOM 898 C C . LEU A 1 110 ? -4.457 -6.868 13.301 1.00 96.56 110 LEU A C 1
ATOM 900 O O . LEU A 1 110 ? -4.204 -7.952 12.807 1.00 96.56 110 LEU A O 1
ATOM 904 N N . GLU A 1 111 ? -5.677 -6.562 13.737 1.00 95.88 111 GLU A N 1
ATOM 905 C CA . GLU A 1 111 ? -6.819 -7.479 13.627 1.00 95.88 111 GLU A CA 1
ATOM 906 C C . GLU A 1 111 ? -7.111 -7.855 12.164 1.00 95.88 111 GLU A C 1
ATOM 908 O O . GLU A 1 111 ? -7.411 -9.010 11.848 1.00 95.88 111 GLU A O 1
ATOM 913 N N . ALA A 1 112 ? -6.958 -6.894 11.246 1.00 95.19 112 ALA A N 1
ATOM 914 C CA . ALA A 1 112 ? -7.078 -7.160 9.819 1.00 95.19 112 ALA A CA 1
ATOM 915 C C . ALA A 1 112 ? -5.967 -8.070 9.279 1.00 95.19 112 ALA A C 1
ATOM 917 O O . ALA A 1 112 ? -6.220 -8.766 8.301 1.00 95.19 112 ALA A O 1
ATOM 918 N N . LYS A 1 113 ? -4.782 -8.122 9.908 1.00 95.06 113 LYS A N 1
ATOM 919 C CA . LYS A 1 113 ? -3.733 -9.090 9.544 1.00 95.06 113 LYS A CA 1
ATOM 920 C C . LYS A 1 113 ? -4.231 -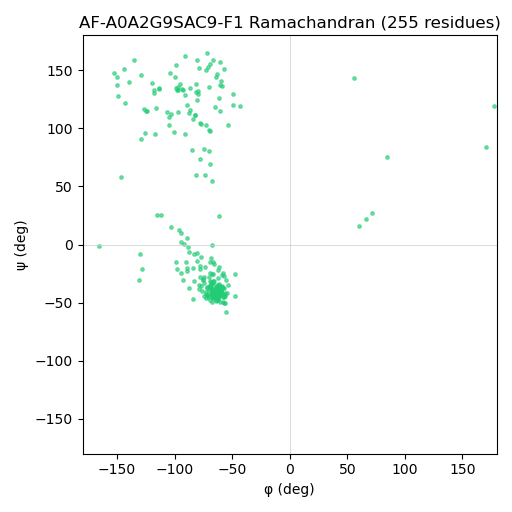10.525 9.655 1.00 95.06 113 LYS A C 1
ATOM 922 O O . LYS A 1 113 ? -3.955 -11.338 8.777 1.00 95.06 113 LYS A O 1
ATOM 927 N N . ASP A 1 114 ? -4.970 -10.805 10.721 1.00 91.19 114 ASP A N 1
ATOM 928 C CA . ASP A 1 114 ? -5.401 -12.158 11.055 1.00 91.19 114 ASP A CA 1
ATOM 929 C C . ASP A 1 114 ? -6.725 -12.529 10.375 1.00 91.19 114 ASP A C 1
ATOM 931 O O . ASP A 1 114 ? -6.913 -13.669 9.954 1.00 91.19 114 ASP A O 1
ATOM 935 N N . SER A 1 115 ? -7.652 -11.572 10.260 1.00 91.00 115 SER A N 1
ATOM 936 C CA . SER A 1 115 ? -9.046 -11.838 9.861 1.00 91.00 115 SER A CA 1
ATOM 937 C C . SER A 1 115 ? -9.583 -10.944 8.741 1.00 91.00 115 SER A C 1
ATOM 939 O O . SER A 1 115 ? -10.694 -11.154 8.250 1.00 91.00 115 SER A O 1
ATOM 941 N N . GLY A 1 116 ? -8.822 -9.925 8.348 1.00 90.50 116 GLY A N 1
ATOM 942 C CA . GLY A 1 116 ? -9.228 -8.965 7.333 1.00 90.50 116 GLY A CA 1
ATOM 943 C C . GLY A 1 116 ? -9.028 -9.495 5.912 1.00 90.50 116 GLY A C 1
ATOM 944 O O . GLY A 1 116 ? -8.213 -10.390 5.678 1.00 90.50 116 GLY A O 1
ATOM 945 N N . PRO A 1 117 ? -9.738 -8.914 4.931 1.00 92.00 117 PRO A N 1
ATOM 946 C CA . PRO A 1 117 ? -9.486 -9.217 3.531 1.00 92.00 117 PRO A CA 1
ATOM 947 C C . PRO A 1 117 ? -8.068 -8.780 3.138 1.00 92.00 117 PRO A C 1
ATOM 949 O O . PRO A 1 117 ? -7.546 -7.772 3.628 1.00 92.00 117 PRO A O 1
ATOM 952 N N . ARG A 1 118 ? -7.441 -9.530 2.230 1.00 96.94 118 ARG A N 1
ATOM 953 C CA . ARG A 1 118 ? -6.055 -9.297 1.800 1.00 96.94 118 ARG A CA 1
ATOM 954 C C . ARG A 1 118 ? -6.010 -8.509 0.497 1.00 96.94 118 ARG A C 1
ATOM 956 O O . ARG A 1 118 ? -6.714 -8.846 -0.453 1.00 96.94 118 ARG A O 1
ATOM 963 N N . LEU A 1 119 ? -5.164 -7.483 0.452 1.00 97.31 119 LEU A N 1
ATOM 964 C CA . LEU A 1 119 ? -4.919 -6.675 -0.741 1.00 97.31 119 LEU A CA 1
ATOM 965 C C . LEU A 1 119 ? -3.421 -6.618 -1.044 1.00 97.31 119 LEU A C 1
ATOM 967 O O . LEU A 1 119 ? -2.647 -6.052 -0.274 1.00 97.31 119 LEU A O 1
ATOM 971 N N . CYS A 1 120 ? -3.024 -7.163 -2.185 1.00 97.69 120 CYS A N 1
ATOM 972 C CA . CYS A 1 120 ? -1.671 -7.117 -2.714 1.00 97.69 120 CYS A CA 1
ATOM 973 C C . CYS A 1 120 ? -1.530 -5.987 -3.730 1.00 97.69 120 CYS A C 1
ATOM 975 O O . CYS A 1 120 ? -2.371 -5.818 -4.611 1.00 97.69 120 CYS A O 1
ATOM 977 N N . ILE A 1 121 ? -0.436 -5.242 -3.629 1.00 97.50 121 ILE A N 1
ATOM 978 C CA . ILE A 1 121 ? 0.021 -4.336 -4.677 1.00 97.50 121 ILE A CA 1
ATOM 979 C C . ILE A 1 121 ? 1.184 -5.024 -5.385 1.00 97.50 121 ILE A C 1
ATOM 981 O O . ILE A 1 121 ? 2.242 -5.228 -4.788 1.00 97.50 121 ILE A O 1
ATOM 985 N N . ASP A 1 122 ? 0.961 -5.395 -6.640 1.00 95.75 122 ASP A N 1
ATOM 986 C CA . ASP A 1 122 ? 1.945 -6.023 -7.514 1.00 95.75 122 ASP A CA 1
ATOM 987 C C . ASP A 1 122 ? 2.924 -4.965 -8.034 1.00 95.75 122 ASP A C 1
ATOM 989 O O . ASP A 1 122 ? 2.583 -4.151 -8.892 1.00 95.75 122 ASP A O 1
ATOM 993 N N . LEU A 1 123 ? 4.131 -4.949 -7.472 1.00 95.69 123 LEU A N 1
ATOM 994 C CA . LEU A 1 123 ? 5.188 -3.987 -7.777 1.00 95.69 123 LEU A CA 1
ATOM 995 C C . LEU A 1 123 ? 6.279 -4.592 -8.674 1.00 95.69 123 LEU A C 1
ATOM 997 O O . LEU A 1 123 ? 7.335 -3.995 -8.833 1.00 95.69 123 LEU A O 1
ATOM 1001 N N . SER A 1 124 ? 6.018 -5.736 -9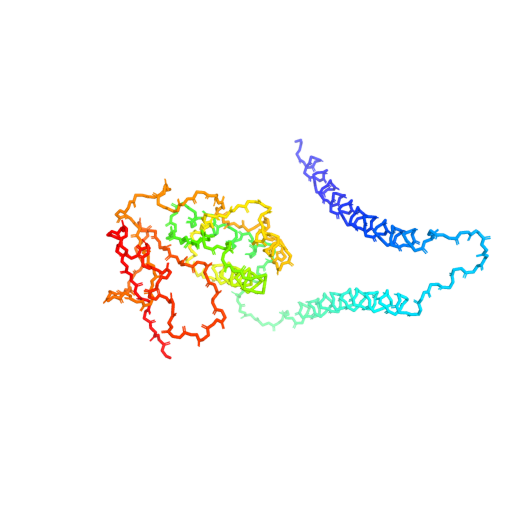.311 1.00 90.19 124 SER A N 1
ATOM 1002 C CA . SER A 1 124 ? 6.984 -6.416 -10.190 1.00 90.19 124 SER A CA 1
ATOM 1003 C C . SER A 1 124 ? 7.395 -5.601 -11.426 1.00 90.19 124 SER A C 1
ATOM 1005 O O . SER A 1 124 ? 8.463 -5.819 -11.989 1.00 90.19 124 SER A O 1
ATOM 1007 N N . MET A 1 125 ? 6.577 -4.631 -11.843 1.00 87.88 125 MET A N 1
ATOM 1008 C CA . MET A 1 125 ? 6.807 -3.824 -13.048 1.00 87.88 125 MET A CA 1
ATOM 1009 C C . MET A 1 125 ? 7.537 -2.501 -12.778 1.00 87.88 125 MET A C 1
ATOM 1011 O O . MET A 1 125 ? 7.604 -1.641 -13.662 1.00 87.88 125 MET A O 1
ATOM 1015 N N . THR A 1 126 ? 8.068 -2.288 -11.570 1.00 91.12 126 THR A N 1
ATOM 1016 C CA . THR A 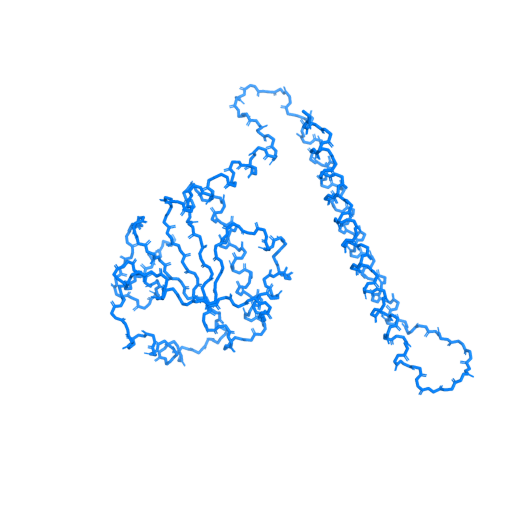1 126 ? 8.602 -0.973 -11.190 1.00 91.12 126 THR A CA 1
ATOM 1017 C C . THR A 1 126 ? 9.845 -0.552 -11.954 1.00 91.12 126 THR A C 1
ATOM 1019 O O . THR A 1 126 ? 10.061 0.644 -12.141 1.00 91.12 126 THR A O 1
ATOM 1022 N N . ASP A 1 127 ? 10.615 -1.511 -12.461 1.00 89.19 127 ASP A N 1
ATOM 1023 C CA . ASP A 1 127 ? 11.840 -1.251 -13.223 1.00 89.19 127 ASP A CA 1
ATOM 1024 C C . ASP A 1 127 ? 11.570 -0.630 -14.602 1.00 89.19 127 ASP A C 1
ATOM 1026 O O . ASP A 1 127 ? 12.464 -0.064 -15.230 1.00 89.19 127 ASP A O 1
ATOM 1030 N N . HIS A 1 128 ? 10.320 -0.684 -15.067 1.00 87.62 128 HIS A N 1
ATOM 1031 C CA . HIS A 1 128 ? 9.886 -0.067 -16.319 1.00 87.62 128 HIS A CA 1
ATOM 1032 C C . HIS A 1 128 ? 9.349 1.359 -16.146 1.00 87.62 128 HIS A C 1
ATOM 1034 O O . HIS A 1 128 ? 8.943 1.976 -17.130 1.00 87.62 128 HIS A O 1
ATOM 1040 N N . MET A 1 129 ? 9.341 1.893 -14.922 1.00 88.88 129 MET A N 1
ATOM 1041 C CA . MET A 1 129 ? 8.844 3.237 -14.639 1.00 88.88 129 MET A CA 1
ATOM 1042 C C . MET A 1 129 ? 9.973 4.256 -14.517 1.00 88.88 129 MET A C 1
ATOM 1044 O O . MET A 1 129 ? 11.036 4.015 -13.944 1.00 88.88 129 MET A O 1
ATOM 1048 N N . SER A 1 130 ? 9.704 5.465 -14.995 1.00 92.38 130 SER A N 1
ATOM 1049 C CA . SER A 1 130 ? 10.554 6.617 -14.733 1.00 92.38 130 SER A CA 1
ATOM 1050 C C . SER A 1 130 ? 10.527 6.999 -13.250 1.00 92.38 130 SER A C 1
ATOM 1052 O O . SER A 1 130 ? 9.561 6.759 -12.524 1.00 92.38 130 SER A O 1
ATOM 1054 N N . LYS A 1 131 ? 11.549 7.730 -12.793 1.00 92.75 131 LYS A N 1
ATOM 1055 C CA . LYS A 1 131 ? 11.588 8.262 -11.420 1.00 92.75 131 LYS A CA 1
ATOM 1056 C C . LYS A 1 131 ? 10.341 9.079 -11.054 1.00 92.75 131 LYS A C 1
ATOM 1058 O O . LYS A 1 131 ? 9.887 9.042 -9.915 1.00 92.75 131 LYS A O 1
ATOM 1063 N N . LYS A 1 132 ? 9.773 9.814 -12.016 1.00 92.50 132 LYS A N 1
ATOM 1064 C CA . LYS A 1 132 ? 8.558 10.612 -11.806 1.00 92.50 132 LYS A CA 1
ATOM 1065 C C . LYS A 1 132 ? 7.338 9.718 -11.574 1.00 92.50 132 LYS A C 1
ATOM 1067 O O . LYS A 1 132 ? 6.547 10.005 -10.677 1.00 92.50 132 LYS A O 1
ATOM 1072 N N . GLU A 1 133 ? 7.206 8.640 -12.339 1.00 91.94 133 GLU A N 1
ATOM 1073 C CA . GLU A 1 133 ? 6.161 7.628 -12.155 1.00 91.94 133 GLU A CA 1
ATOM 1074 C C . GLU A 1 133 ? 6.325 6.904 -10.815 1.00 91.94 133 GLU A C 1
ATOM 1076 O O . GLU A 1 133 ? 5.357 6.823 -10.058 1.00 91.94 133 GLU A O 1
ATOM 1081 N N . LEU A 1 134 ? 7.553 6.532 -10.436 1.00 94.94 134 LEU A N 1
ATOM 1082 C CA . LEU A 1 134 ? 7.860 5.970 -9.115 1.00 94.94 134 LEU A CA 1
ATOM 1083 C C . LEU A 1 134 ? 7.456 6.915 -7.972 1.00 94.94 134 LEU A C 1
ATOM 1085 O O . LEU A 1 134 ? 6.779 6.492 -7.035 1.00 94.94 134 LEU A O 1
ATOM 1089 N N . SER A 1 135 ? 7.763 8.216 -8.066 1.00 95.00 135 SER A N 1
ATOM 1090 C CA . SER A 1 135 ? 7.303 9.207 -7.078 1.00 95.00 135 SER A CA 1
ATOM 1091 C C . SER A 1 135 ? 5.774 9.263 -6.967 1.00 95.00 135 SER A C 1
ATOM 1093 O O . SER A 1 135 ? 5.221 9.485 -5.883 1.00 95.00 135 SER A O 1
ATOM 1095 N N . ARG A 1 136 ? 5.060 9.104 -8.089 1.00 93.38 136 ARG A N 1
ATOM 1096 C CA . ARG A 1 136 ? 3.589 9.102 -8.120 1.00 93.38 136 ARG A CA 1
ATOM 1097 C C . ARG A 1 136 ? 3.026 7.822 -7.516 1.00 93.38 136 ARG A C 1
ATOM 1099 O O . ARG A 1 136 ? 2.064 7.924 -6.749 1.00 93.38 136 ARG A O 1
ATOM 1106 N N . LEU A 1 137 ? 3.638 6.675 -7.802 1.00 94.75 137 LEU A N 1
ATOM 1107 C CA . LEU A 1 137 ? 3.285 5.391 -7.208 1.00 94.75 137 LEU A CA 1
ATOM 1108 C C . LEU A 1 137 ? 3.514 5.406 -5.693 1.00 94.75 137 LEU A C 1
ATOM 1110 O O . LEU A 1 137 ? 2.595 5.110 -4.933 1.00 94.75 137 LEU A O 1
ATOM 1114 N N . ALA A 1 138 ? 4.670 5.884 -5.226 1.00 96.62 138 ALA A N 1
ATOM 1115 C CA . ALA A 1 138 ? 4.945 6.081 -3.801 1.00 96.62 138 ALA A CA 1
ATOM 1116 C C . ALA A 1 138 ? 3.873 6.963 -3.131 1.00 96.62 138 ALA A C 1
ATOM 1118 O O . ALA A 1 138 ? 3.376 6.662 -2.040 1.00 96.62 138 ALA A O 1
ATOM 1119 N N . ALA A 1 139 ? 3.438 8.031 -3.810 1.00 93.88 139 ALA A N 1
ATOM 1120 C CA . ALA A 1 139 ? 2.350 8.873 -3.330 1.00 93.88 139 ALA A CA 1
ATOM 1121 C C . ALA A 1 139 ? 0.976 8.171 -3.350 1.00 93.88 139 ALA A C 1
ATOM 1123 O O . ALA A 1 139 ? 0.129 8.513 -2.518 1.00 93.88 139 ALA A O 1
ATOM 1124 N N . GLN A 1 140 ? 0.714 7.255 -4.290 1.00 93.94 140 GLN A N 1
ATOM 1125 C CA . GLN A 1 140 ? -0.489 6.413 -4.315 1.00 93.94 140 GLN A CA 1
ATOM 1126 C C . GLN A 1 140 ? -0.482 5.419 -3.151 1.00 93.94 140 GLN A C 1
ATOM 1128 O O . GLN A 1 140 ? -1.474 5.374 -2.429 1.00 93.94 140 GLN A O 1
ATOM 1133 N N . ILE A 1 141 ? 0.640 4.744 -2.879 1.00 96.31 141 ILE A N 1
ATOM 1134 C CA . ILE A 1 141 ? 0.815 3.841 -1.726 1.00 96.31 141 ILE A CA 1
ATOM 1135 C C . ILE A 1 141 ? 0.519 4.574 -0.409 1.00 96.31 141 ILE A C 1
ATOM 1137 O O . ILE A 1 141 ? -0.239 4.090 0.432 1.00 96.31 141 ILE A O 1
ATOM 1141 N N . ARG A 1 142 ? 1.011 5.809 -0.243 1.00 95.81 142 ARG A N 1
ATOM 1142 C CA . ARG A 1 142 ? 0.672 6.641 0.927 1.00 95.81 142 ARG A CA 1
ATOM 1143 C C . ARG A 1 142 ? -0.814 6.938 1.051 1.00 95.81 142 ARG A C 1
ATOM 1145 O O . ARG A 1 142 ? -1.345 6.943 2.163 1.00 95.81 142 ARG A O 1
ATOM 1152 N N . ARG A 1 143 ? -1.486 7.239 -0.064 1.00 94.75 143 ARG A N 1
ATOM 1153 C CA . ARG A 1 143 ? -2.936 7.493 -0.064 1.00 94.75 143 ARG A CA 1
ATOM 1154 C C . ARG A 1 143 ? -3.711 6.220 0.253 1.00 94.75 143 ARG A C 1
ATOM 1156 O O . ARG A 1 143 ? -4.614 6.295 1.079 1.00 94.75 143 ARG A O 1
ATOM 1163 N N . LEU A 1 144 ? -3.314 5.088 -0.326 1.00 95.62 144 LEU A N 1
ATOM 1164 C CA . LEU A 1 144 ? -3.868 3.767 -0.043 1.00 95.62 144 LEU A CA 1
ATOM 1165 C C . LEU A 1 144 ? -3.779 3.462 1.453 1.00 95.62 144 LEU A C 1
ATOM 1167 O O . LEU A 1 144 ? -4.810 3.310 2.101 1.00 95.62 144 LEU A O 1
ATOM 1171 N N . TYR A 1 145 ? -2.576 3.491 2.033 1.00 96.44 145 TYR A N 1
ATOM 1172 C CA . TYR A 1 145 ? -2.389 3.244 3.463 1.00 96.44 145 TYR A CA 1
ATOM 1173 C C . TYR A 1 145 ? -3.168 4.248 4.323 1.00 96.44 145 TYR A C 1
ATOM 1175 O O . TYR A 1 145 ? -3.832 3.888 5.292 1.00 96.44 145 TYR A O 1
ATOM 1183 N N . GLY A 1 146 ? -3.138 5.532 3.957 1.00 92.94 146 GLY A N 1
ATOM 1184 C CA . GLY A 1 146 ? -3.882 6.581 4.650 1.00 92.94 146 GLY A CA 1
ATOM 1185 C C . GLY A 1 146 ? -5.401 6.380 4.637 1.00 92.94 146 GLY A C 1
ATOM 1186 O O . GLY A 1 146 ? -6.046 6.690 5.640 1.00 92.94 146 GLY A O 1
ATOM 1187 N N . SER A 1 147 ? -5.956 5.879 3.532 1.00 93.50 147 SER A N 1
ATOM 1188 C CA . SER A 1 147 ? -7.374 5.533 3.395 1.00 93.50 147 SER A CA 1
ATOM 1189 C C . SER A 1 147 ? -7.705 4.268 4.184 1.00 93.50 147 SER A C 1
ATOM 1191 O O . SER A 1 147 ? -8.635 4.277 4.987 1.00 93.50 147 SER A O 1
ATOM 1193 N N . ASN A 1 148 ? -6.872 3.231 4.063 1.00 95.50 148 ASN A N 1
ATOM 1194 C CA . ASN A 1 148 ? -7.047 1.960 4.758 1.00 95.50 148 ASN A CA 1
ATOM 1195 C C . ASN A 1 148 ? -7.107 2.144 6.283 1.00 95.50 148 ASN A C 1
ATOM 1197 O O . ASN A 1 148 ? -8.025 1.664 6.933 1.00 95.50 148 ASN A O 1
ATOM 1201 N N . LYS A 1 149 ? -6.227 2.977 6.858 1.00 94.75 149 LYS A N 1
ATOM 1202 C CA . LYS A 1 149 ? -6.268 3.332 8.293 1.00 94.75 149 LYS A CA 1
ATOM 1203 C C . LYS A 1 149 ? -7.589 3.950 8.760 1.00 94.75 149 LYS A C 1
ATOM 1205 O O . LYS A 1 149 ? -7.902 3.910 9.949 1.00 94.75 149 LYS A O 1
ATOM 1210 N N . LYS A 1 150 ? -8.317 4.605 7.856 1.00 90.88 150 LYS A N 1
ATOM 1211 C CA . LYS A 1 150 ? -9.598 5.260 8.148 1.00 90.88 150 LYS A CA 1
ATOM 1212 C C . LYS A 1 150 ? -10.792 4.358 7.850 1.00 90.88 150 LYS A C 1
ATOM 1214 O O . LYS A 1 150 ? -11.847 4.588 8.431 1.00 90.88 150 LYS A O 1
ATOM 1219 N N . ALA A 1 151 ? -10.640 3.376 6.962 1.00 89.50 151 ALA A N 1
ATOM 1220 C CA . ALA A 1 151 ? -11.692 2.432 6.602 1.00 89.50 151 ALA A CA 1
ATOM 1221 C C . ALA A 1 151 ? -12.157 1.677 7.843 1.00 89.50 151 ALA A C 1
ATOM 1223 O O . ALA A 1 151 ? -11.305 1.269 8.619 1.00 89.50 151 ALA A O 1
ATOM 1224 N N . ALA A 1 152 ? -13.468 1.495 8.038 1.00 91.19 152 ALA A N 1
ATOM 1225 C CA . ALA A 1 152 ? -14.029 0.816 9.212 1.00 91.19 152 ALA A CA 1
ATOM 1226 C C . ALA A 1 152 ? -13.530 -0.635 9.344 1.00 91.19 152 ALA A C 1
ATOM 1228 O O . ALA A 1 152 ? -13.161 -1.059 10.439 1.00 91.19 152 ALA A O 1
ATOM 1229 N N . LYS A 1 153 ? -13.435 -1.339 8.213 1.00 91.12 153 LYS A N 1
ATOM 1230 C CA . LYS A 1 153 ? -12.830 -2.665 8.077 1.00 91.12 153 LYS A CA 1
ATOM 1231 C C . LYS A 1 153 ? -11.621 -2.541 7.141 1.00 91.12 153 LYS A C 1
ATOM 1233 O O . LYS A 1 153 ? -11.825 -2.466 5.930 1.00 91.12 153 LYS A O 1
ATOM 1238 N N . PRO A 1 154 ? -10.400 -2.379 7.674 1.00 95.50 154 PRO A N 1
ATOM 1239 C CA . PRO A 1 154 ? -9.216 -2.269 6.836 1.00 95.50 154 PRO A CA 1
ATOM 1240 C C . PRO A 1 154 ? -8.879 -3.610 6.178 1.00 95.50 154 PRO A C 1
ATOM 1242 O O . PRO A 1 154 ? -9.169 -4.672 6.721 1.00 95.50 154 PRO A O 1
ATOM 1245 N N . PHE A 1 155 ? -8.225 -3.539 5.025 1.00 96.62 155 PHE A N 1
ATOM 1246 C CA . PHE A 1 155 ? -7.531 -4.677 4.432 1.00 96.62 155 PHE A CA 1
ATOM 1247 C C . PHE A 1 155 ? -6.187 -4.886 5.131 1.00 96.62 155 PHE A C 1
ATOM 1249 O O . PHE A 1 155 ? -5.561 -3.912 5.570 1.00 96.62 155 PHE A O 1
ATOM 1256 N N . TRP A 1 156 ? -5.693 -6.122 5.148 1.00 97.94 156 TRP A N 1
ATOM 1257 C CA . TRP A 1 156 ? -4.263 -6.350 5.330 1.00 97.94 156 TRP A CA 1
ATOM 1258 C C . TRP A 1 156 ? -3.543 -6.145 3.999 1.00 97.94 156 TRP A C 1
ATOM 1260 O O . TRP A 1 156 ? -3.924 -6.732 2.984 1.00 97.94 156 TRP A O 1
ATOM 1270 N N . LEU A 1 157 ? -2.545 -5.260 3.986 1.00 97.94 157 LEU A N 1
ATOM 1271 C CA . LEU A 1 157 ? -1.865 -4.853 2.758 1.00 97.94 157 LEU A CA 1
ATOM 1272 C C . LEU A 1 157 ? -0.550 -5.614 2.581 1.00 97.94 157 LEU A C 1
ATOM 1274 O O . LEU A 1 157 ? 0.268 -5.652 3.502 1.00 97.94 157 LEU A O 1
ATOM 1278 N N . TYR A 1 158 ? -0.327 -6.105 1.364 1.00 98.19 158 TYR A N 1
ATOM 1279 C CA . TYR A 1 158 ? 0.940 -6.663 0.906 1.00 98.19 158 TYR A CA 1
ATOM 1280 C C . TYR A 1 158 ? 1.552 -5.783 -0.183 1.00 98.19 158 TYR A C 1
ATOM 1282 O O . TYR A 1 158 ? 0.868 -5.382 -1.125 1.00 98.19 158 TYR A O 1
ATOM 1290 N N . LEU A 1 159 ? 2.849 -5.520 -0.076 1.00 97.88 159 LEU A N 1
ATOM 1291 C CA . LEU A 1 159 ? 3.673 -4.971 -1.150 1.00 97.88 159 LEU A CA 1
ATOM 1292 C C . LEU A 1 159 ? 4.536 -6.119 -1.691 1.00 97.88 159 LEU A C 1
ATOM 1294 O O . LEU A 1 159 ? 5.482 -6.531 -1.023 1.00 97.88 159 LEU A O 1
ATOM 1298 N N . THR A 1 160 ? 4.167 -6.668 -2.850 1.00 97.31 160 THR A N 1
ATOM 1299 C CA . THR A 1 160 ? 4.816 -7.846 -3.464 1.00 97.31 160 THR A CA 1
ATOM 1300 C C . THR A 1 160 ? 5.697 -7.427 -4.630 1.00 97.31 160 THR A C 1
ATOM 1302 O O . THR A 1 160 ? 5.356 -6.465 -5.316 1.00 97.31 160 THR A O 1
ATOM 1305 N N . GLY A 1 161 ? 6.804 -8.128 -4.878 1.00 95.06 161 GLY A N 1
ATOM 1306 C CA . GLY A 1 161 ? 7.837 -7.643 -5.803 1.00 95.06 161 GLY A CA 1
ATOM 1307 C C . GLY A 1 161 ? 8.538 -6.374 -5.297 1.00 95.06 161 GLY A C 1
ATOM 1308 O O . GLY A 1 161 ? 9.058 -5.592 -6.084 1.00 95.06 161 GLY A O 1
ATOM 1309 N N . PHE A 1 162 ? 8.507 -6.121 -3.985 1.00 96.19 162 PHE A N 1
ATOM 1310 C CA . PHE A 1 162 ? 9.037 -4.912 -3.365 1.00 96.19 162 PHE A CA 1
ATOM 1311 C C . PHE A 1 162 ? 10.409 -5.166 -2.740 1.00 96.19 162 PHE A C 1
ATOM 1313 O O . PHE A 1 162 ? 10.519 -5.622 -1.602 1.00 96.19 162 PHE A O 1
ATOM 1320 N N . VAL A 1 163 ? 11.451 -4.834 -3.498 1.00 93.06 163 VAL A N 1
ATOM 1321 C CA . VAL A 1 163 ? 12.854 -5.006 -3.101 1.00 93.06 163 VAL A CA 1
ATOM 1322 C C . VAL A 1 163 ? 13.309 -3.853 -2.207 1.00 93.06 163 VAL A C 1
ATOM 1324 O O . VAL A 1 163 ? 13.096 -2.676 -2.532 1.00 93.06 163 VAL A O 1
ATOM 1327 N N . GLN A 1 164 ? 13.943 -4.178 -1.076 1.00 90.06 164 GLN A N 1
ATOM 1328 C CA . GLN A 1 164 ? 14.536 -3.166 -0.197 1.00 90.06 164 GLN A CA 1
ATOM 1329 C C . GLN A 1 164 ? 15.671 -2.436 -0.924 1.00 90.06 164 GLN A C 1
ATOM 1331 O O . GLN A 1 164 ? 16.390 -3.032 -1.718 1.00 90.06 164 GLN A O 1
ATOM 1336 N N . HIS A 1 165 ? 15.831 -1.135 -0.671 1.00 90.00 165 HIS A N 1
ATOM 1337 C CA . HIS A 1 165 ? 16.832 -0.291 -1.348 1.00 90.00 165 HIS A CA 1
ATOM 1338 C C . HIS A 1 165 ? 16.677 -0.190 -2.881 1.00 90.00 165 HIS A C 1
ATOM 1340 O O . HIS A 1 165 ? 17.589 0.254 -3.576 1.00 90.00 165 HIS A O 1
ATOM 1346 N N . SER A 1 166 ? 15.520 -0.576 -3.427 1.00 94.06 166 SER A N 1
ATOM 1347 C CA . SER A 1 166 ? 15.151 -0.263 -4.809 1.00 94.06 166 SER A CA 1
ATOM 1348 C C . SER A 1 166 ? 14.822 1.225 -4.984 1.00 94.06 166 SER A C 1
ATOM 1350 O O . SER A 1 166 ? 14.507 1.934 -4.025 1.00 94.06 166 SER A O 1
ATOM 1352 N N . LEU A 1 167 ? 14.781 1.695 -6.236 1.00 95.31 167 LEU A N 1
ATOM 1353 C CA . LEU A 1 167 ? 14.354 3.065 -6.543 1.00 95.31 167 LEU A CA 1
ATOM 1354 C C . LEU A 1 167 ? 12.946 3.367 -6.010 1.00 95.31 167 LEU A C 1
ATOM 1356 O O . LEU A 1 167 ? 12.694 4.473 -5.536 1.00 95.31 167 LEU A O 1
ATOM 1360 N N . LEU A 1 168 ? 12.025 2.396 -6.063 1.00 96.31 168 LEU A N 1
ATOM 1361 C CA . LEU A 1 168 ? 10.696 2.575 -5.483 1.00 96.31 168 LEU A CA 1
ATOM 1362 C C . LEU A 1 168 ? 10.761 2.669 -3.955 1.00 96.31 168 LEU A C 1
ATOM 1364 O O . LEU A 1 168 ? 10.056 3.496 -3.375 1.00 96.31 168 LEU A O 1
ATOM 1368 N N . TYR A 1 169 ? 11.576 1.838 -3.300 1.00 97.00 169 TYR A N 1
ATOM 1369 C CA . TYR A 1 169 ? 11.751 1.883 -1.849 1.00 97.00 169 TYR A CA 1
ATOM 1370 C C . TYR A 1 169 ? 12.236 3.261 -1.392 1.00 97.00 169 TYR A C 1
ATOM 1372 O O . TYR A 1 169 ? 11.610 3.875 -0.523 1.00 97.00 169 TYR A O 1
ATOM 1380 N N . ASP A 1 170 ? 13.275 3.789 -2.039 1.00 96.12 170 ASP A N 1
ATOM 1381 C CA . ASP A 1 170 ? 13.817 5.114 -1.740 1.00 96.12 170 ASP A CA 1
ATOM 1382 C C . ASP A 1 170 ? 12.764 6.206 -1.939 1.00 96.12 170 ASP A C 1
ATOM 1384 O O . ASP A 1 170 ? 12.599 7.100 -1.106 1.00 96.12 170 ASP A O 1
ATOM 1388 N N . GLU A 1 171 ? 11.988 6.114 -3.019 1.00 96.88 171 GLU A N 1
ATOM 1389 C CA . GLU A 1 171 ? 10.884 7.029 -3.288 1.00 96.88 171 GLU A CA 1
ATOM 1390 C C . GLU A 1 171 ? 9.779 6.928 -2.226 1.00 96.88 171 GLU A C 1
ATOM 1392 O O . GLU A 1 171 ? 9.253 7.955 -1.791 1.00 96.88 171 GLU A O 1
ATOM 1397 N N . CYS A 1 172 ? 9.463 5.729 -1.737 1.00 97.19 172 CYS A N 1
ATOM 1398 C CA . CYS A 1 172 ? 8.522 5.516 -0.640 1.00 97.19 172 CYS A CA 1
ATOM 1399 C C . CYS A 1 172 ? 9.014 6.132 0.672 1.00 97.19 172 CYS A C 1
ATOM 1401 O O . CYS A 1 172 ? 8.257 6.872 1.302 1.00 97.19 172 CYS A O 1
ATOM 1403 N N . VAL A 1 173 ? 10.267 5.895 1.065 1.00 96.31 173 VAL A N 1
ATOM 1404 C CA . VAL A 1 173 ? 10.860 6.490 2.275 1.00 96.31 173 VAL A CA 1
ATOM 1405 C C . VAL A 1 173 ? 10.892 8.016 2.168 1.00 96.31 173 VAL A C 1
ATOM 1407 O O . VAL A 1 173 ? 10.474 8.716 3.091 1.00 96.31 173 VAL A O 1
ATOM 1410 N N . ARG A 1 174 ? 11.312 8.544 1.015 1.00 94.81 174 ARG A N 1
ATOM 1411 C CA . ARG A 1 174 ? 11.435 9.984 0.756 1.00 94.81 174 ARG A CA 1
ATOM 1412 C C . ARG A 1 174 ? 10.086 10.706 0.728 1.00 94.81 174 ARG A C 1
ATOM 1414 O O . ARG A 1 174 ? 9.989 11.850 1.170 1.00 94.81 174 ARG A O 1
ATOM 1421 N N . MET A 1 175 ? 9.057 10.087 0.148 1.00 90.94 175 MET A N 1
ATOM 1422 C CA . MET A 1 175 ? 7.745 10.717 -0.059 1.00 90.94 175 MET A CA 1
ATOM 1423 C C . MET A 1 175 ? 6.789 10.529 1.119 1.00 90.94 175 MET A C 1
ATOM 1425 O O . MET A 1 175 ? 5.827 11.298 1.258 1.00 90.94 175 MET A O 1
ATOM 1429 N N . ASN A 1 176 ? 7.012 9.504 1.943 1.00 92.88 176 ASN A N 1
ATOM 1430 C CA . ASN A 1 176 ? 6.039 9.044 2.921 1.00 92.88 176 ASN A CA 1
ATOM 1431 C C . ASN A 1 176 ? 6.659 9.018 4.324 1.00 92.88 176 ASN A C 1
ATOM 1433 O O . ASN A 1 176 ? 7.270 8.034 4.732 1.00 92.88 176 ASN A O 1
ATOM 1437 N N . ASP A 1 177 ? 6.434 10.087 5.094 1.00 90.81 177 ASP A N 1
ATOM 1438 C CA . ASP A 1 177 ? 6.914 10.197 6.478 1.00 90.81 177 ASP A CA 1
ATOM 1439 C C . ASP A 1 177 ? 6.568 8.943 7.303 1.00 90.81 177 ASP A C 1
ATOM 1441 O O . ASP A 1 177 ? 5.392 8.600 7.494 1.00 90.81 177 ASP A O 1
ATOM 1445 N N . GLY A 1 178 ? 7.603 8.275 7.818 1.00 92.19 178 GLY A N 1
ATOM 1446 C CA . GLY A 1 178 ? 7.464 7.068 8.629 1.00 92.19 178 GLY A CA 1
ATOM 1447 C C . GLY A 1 178 ? 7.025 5.828 7.848 1.00 92.19 178 GLY A C 1
ATOM 1448 O O . GLY A 1 178 ? 6.405 4.960 8.457 1.00 92.19 178 GLY A O 1
ATOM 1449 N N . PHE A 1 179 ? 7.320 5.742 6.545 1.00 96.00 179 PHE A N 1
ATOM 1450 C CA . PHE A 1 179 ? 7.039 4.576 5.694 1.00 96.00 179 PHE A CA 1
ATOM 1451 C C . PHE A 1 179 ? 7.473 3.248 6.325 1.00 96.00 179 PHE A C 1
ATOM 1453 O O . PHE A 1 179 ? 6.686 2.312 6.368 1.00 96.00 179 PHE A O 1
ATOM 1460 N N . VAL A 1 180 ? 8.670 3.210 6.915 1.00 93.56 180 VAL A N 1
ATOM 1461 C CA . VAL A 1 180 ? 9.227 2.032 7.609 1.00 93.56 180 VAL A CA 1
ATOM 1462 C C . VAL A 1 180 ? 8.325 1.537 8.754 1.00 93.56 180 VAL A C 1
ATOM 1464 O O . VAL A 1 180 ? 8.343 0.367 9.107 1.00 93.56 180 VAL A O 1
ATOM 1467 N N . ASN A 1 181 ? 7.484 2.414 9.313 1.00 95.00 181 ASN A N 1
ATOM 1468 C CA . ASN A 1 181 ? 6.539 2.089 10.384 1.00 95.00 181 ASN A CA 1
ATOM 1469 C C . ASN A 1 181 ? 5.123 1.772 9.866 1.00 95.00 181 ASN A C 1
ATOM 1471 O O . ASN A 1 181 ? 4.155 1.810 10.637 1.00 95.00 181 ASN A O 1
ATOM 1475 N N . TYR A 1 182 ? 4.946 1.565 8.560 1.00 96.81 182 TYR A N 1
ATOM 1476 C CA . TYR A 1 182 ? 3.658 1.154 8.013 1.00 96.81 182 TYR A CA 1
ATOM 1477 C C . TYR A 1 182 ? 3.370 -0.290 8.429 1.00 96.81 182 TYR A C 1
ATOM 1479 O O . TYR A 1 182 ? 4.239 -1.149 8.369 1.00 96.81 182 TYR A O 1
ATOM 1487 N N . LEU A 1 183 ? 2.136 -0.554 8.862 1.00 96.94 183 LEU A N 1
ATOM 1488 C CA . LEU A 1 183 ? 1.679 -1.905 9.185 1.00 96.94 183 LEU A CA 1
ATOM 1489 C C . LEU A 1 183 ? 1.196 -2.565 7.898 1.00 96.94 183 LEU A C 1
ATOM 1491 O O . LEU A 1 183 ? 0.011 -2.511 7.574 1.00 96.94 183 LEU A O 1
ATOM 1495 N N . VAL A 1 184 ? 2.161 -3.071 7.139 1.00 96.81 184 VAL A N 1
ATOM 1496 C CA . VAL A 1 184 ? 2.000 -3.773 5.865 1.00 96.81 184 VAL A CA 1
ATOM 1497 C C . VAL A 1 184 ? 3.053 -4.876 5.808 1.00 96.81 184 VAL A C 1
ATOM 1499 O O . VAL A 1 184 ? 4.128 -4.715 6.387 1.00 96.81 184 VAL A O 1
ATOM 1502 N N . ASP A 1 185 ? 2.781 -5.966 5.099 1.00 97.12 185 ASP A N 1
ATOM 1503 C CA . ASP A 1 185 ? 3.814 -6.959 4.800 1.00 97.12 185 ASP A CA 1
ATOM 1504 C C . ASP A 1 185 ? 4.483 -6.589 3.468 1.00 97.12 185 ASP A C 1
ATOM 1506 O O . ASP A 1 185 ? 3.818 -6.326 2.468 1.00 97.12 185 ASP A O 1
ATOM 1510 N N . SER A 1 186 ? 5.812 -6.516 3.462 1.00 95.94 186 SER A N 1
ATOM 1511 C CA . SER A 1 186 ? 6.616 -6.179 2.283 1.00 95.94 186 SER A CA 1
ATOM 1512 C C . SER A 1 186 ? 7.526 -7.348 1.938 1.00 95.94 186 SER A C 1
ATOM 1514 O O . SER A 1 186 ? 8.166 -7.903 2.829 1.00 95.94 186 SER A O 1
ATOM 1516 N N . THR A 1 187 ? 7.569 -7.729 0.666 1.00 96.00 187 THR A N 1
ATOM 1517 C CA . THR A 1 187 ? 8.311 -8.903 0.201 1.00 96.00 187 THR A CA 1
ATOM 1518 C C . THR A 1 187 ? 8.741 -8.752 -1.249 1.00 96.00 187 THR A C 1
ATOM 1520 O O . THR A 1 187 ? 8.040 -8.156 -2.066 1.00 96.00 187 THR A O 1
ATOM 1523 N N . GLU A 1 188 ? 9.889 -9.336 -1.568 1.00 96.19 188 GLU A N 1
ATOM 1524 C CA . GLU A 1 188 ? 10.433 -9.400 -2.925 1.00 96.19 188 GLU A CA 1
ATOM 1525 C C . GLU A 1 188 ? 9.730 -10.473 -3.768 1.00 96.19 188 GLU A C 1
ATOM 1527 O O . GLU A 1 188 ? 9.736 -10.399 -4.993 1.00 96.19 188 GLU A O 1
ATOM 1532 N N . SER A 1 189 ? 9.092 -11.454 -3.121 1.00 95.19 189 SER A N 1
ATOM 1533 C CA . SER A 1 189 ? 8.388 -12.551 -3.790 1.00 95.19 189 SER A CA 1
ATOM 1534 C C . SER A 1 189 ? 7.122 -12.080 -4.508 1.00 95.19 189 SER A C 1
ATOM 1536 O O . SER A 1 189 ? 6.501 -11.078 -4.134 1.00 95.19 189 SER A O 1
ATOM 1538 N N . SER A 1 190 ? 6.714 -12.840 -5.527 1.00 93.56 190 SER A N 1
ATOM 1539 C CA . SER A 1 190 ? 5.444 -12.622 -6.216 1.00 93.56 190 SER A CA 1
ATOM 1540 C C . SER A 1 190 ? 4.270 -13.046 -5.336 1.00 93.56 190 SER A C 1
ATOM 1542 O O . SER A 1 190 ? 4.363 -13.997 -4.561 1.00 93.56 190 SER A O 1
ATOM 1544 N N . PHE A 1 191 ? 3.119 -12.393 -5.508 1.00 93.12 191 PHE A N 1
ATOM 1545 C CA . PHE A 1 191 ? 1.867 -12.825 -4.883 1.00 93.12 191 PHE A CA 1
ATOM 1546 C C . PHE A 1 191 ? 1.472 -14.257 -5.298 1.00 93.12 191 PHE A C 1
ATOM 1548 O O . PHE A 1 191 ? 0.804 -14.948 -4.533 1.00 93.12 191 PHE A O 1
ATOM 1555 N N . LEU A 1 192 ? 1.920 -14.713 -6.475 1.00 93.62 192 LEU A N 1
ATOM 1556 C CA . LEU A 1 192 ? 1.701 -16.073 -6.977 1.00 93.62 192 LEU A CA 1
ATOM 1557 C C . LEU A 1 192 ? 2.425 -17.140 -6.150 1.00 93.62 192 LEU A C 1
ATOM 1559 O O . LEU A 1 192 ? 1.925 -18.251 -6.021 1.00 93.62 192 LEU A O 1
ATOM 1563 N N . ASP A 1 193 ? 3.580 -16.799 -5.577 1.00 93.88 193 ASP A N 1
ATOM 1564 C CA . ASP A 1 193 ? 4.364 -17.725 -4.752 1.00 93.88 193 ASP A CA 1
ATOM 1565 C C . ASP A 1 193 ? 3.856 -17.758 -3.303 1.00 93.88 193 ASP A C 1
ATOM 1567 O O . ASP A 1 193 ? 4.139 -18.686 -2.547 1.00 93.88 193 ASP A O 1
ATOM 1571 N N . MET A 1 194 ? 3.120 -16.721 -2.897 1.00 93.19 194 MET A N 1
ATOM 1572 C CA . MET A 1 194 ? 2.656 -16.533 -1.523 1.00 93.19 194 MET A CA 1
ATOM 1573 C C . MET A 1 194 ? 1.268 -17.110 -1.261 1.00 93.19 194 MET A C 1
ATOM 1575 O O . MET A 1 194 ? 0.972 -17.488 -0.126 1.00 93.19 194 MET A O 1
ATOM 1579 N N . PHE A 1 195 ? 0.400 -17.127 -2.274 1.00 93.44 195 PHE A N 1
ATOM 1580 C CA . PHE A 1 195 ? -1.008 -17.473 -2.113 1.00 93.44 195 PHE A CA 1
ATOM 1581 C C . PHE A 1 195 ? -1.445 -18.544 -3.117 1.00 93.44 195 PHE A C 1
ATOM 1583 O O . PHE A 1 195 ? -0.987 -18.536 -4.258 1.00 93.44 195 PHE A O 1
ATOM 1590 N N . PRO A 1 196 ? -2.374 -19.441 -2.735 1.00 93.88 196 PRO A N 1
ATOM 1591 C CA . PRO A 1 196 ? -2.947 -20.410 -3.662 1.00 93.88 196 PRO A CA 1
ATOM 1592 C C . PRO A 1 196 ? -3.667 -19.715 -4.816 1.00 93.88 196 PRO A C 1
ATOM 1594 O O . PRO A 1 196 ? -4.426 -18.763 -4.596 1.00 93.88 196 PRO A O 1
ATOM 1597 N N . LEU A 1 197 ? -3.472 -20.216 -6.032 1.00 90.81 197 LEU A N 1
ATOM 1598 C CA . LEU A 1 197 ? -3.952 -19.581 -7.256 1.00 90.81 197 LEU A CA 1
ATOM 1599 C C . LEU A 1 197 ? -5.471 -19.341 -7.251 1.00 90.81 197 LEU A C 1
ATOM 1601 O O . LEU A 1 197 ? -5.942 -18.264 -7.604 1.00 90.81 197 LEU A O 1
ATOM 1605 N N . GLU A 1 198 ? -6.244 -20.307 -6.765 1.00 90.94 198 GLU A N 1
ATOM 1606 C CA . GLU A 1 198 ? -7.704 -20.256 -6.674 1.00 90.94 198 GLU A CA 1
ATOM 1607 C C . GLU A 1 198 ? -8.241 -19.196 -5.694 1.00 90.94 198 GLU A C 1
ATOM 1609 O O . GLU A 1 198 ? -9.435 -18.855 -5.709 1.00 90.94 198 GLU A O 1
ATOM 1614 N N . SER A 1 199 ? -7.380 -18.690 -4.808 1.00 92.12 199 SER A N 1
ATOM 1615 C CA . SER A 1 199 ? -7.710 -17.630 -3.854 1.00 92.12 199 SER A CA 1
ATOM 1616 C C . SER A 1 199 ? -7.447 -16.228 -4.405 1.00 92.12 199 SER A C 1
ATOM 1618 O O . SER A 1 199 ? -7.960 -15.260 -3.842 1.00 92.12 199 SER A O 1
ATOM 1620 N N . ILE A 1 200 ? -6.693 -16.116 -5.500 1.00 94.31 200 ILE A N 1
ATOM 1621 C CA . ILE A 1 200 ? -6.243 -14.845 -6.061 1.00 94.31 200 ILE A CA 1
ATOM 1622 C C . ILE A 1 200 ? -7.299 -14.281 -7.017 1.00 94.31 200 ILE A C 1
ATOM 1624 O O . ILE A 1 200 ? -7.831 -14.987 -7.874 1.00 94.31 200 ILE A O 1
ATOM 1628 N N . ILE A 1 201 ? -7.575 -12.985 -6.876 1.00 92.31 201 ILE A N 1
ATOM 1629 C CA . ILE A 1 201 ? -8.413 -12.199 -7.779 1.00 92.31 201 ILE A CA 1
ATOM 1630 C C . ILE A 1 201 ? -7.607 -10.991 -8.253 1.00 92.31 201 ILE A C 1
ATOM 1632 O O . ILE A 1 201 ? -7.273 -10.116 -7.451 1.00 92.31 201 ILE A O 1
ATOM 1636 N N . TYR A 1 202 ? -7.300 -10.918 -9.549 1.00 93.50 202 TYR A N 1
ATOM 1637 C CA . TYR A 1 202 ? -6.571 -9.775 -10.108 1.00 93.50 202 TYR A CA 1
ATOM 1638 C C . TYR A 1 202 ? -7.548 -8.687 -10.552 1.00 93.50 202 TYR A C 1
ATOM 1640 O O . TYR A 1 202 ? -8.399 -8.899 -11.414 1.00 93.50 202 TYR A O 1
ATOM 1648 N N . LEU A 1 203 ? -7.429 -7.500 -9.967 1.00 87.94 203 LEU A N 1
ATOM 1649 C CA . LEU A 1 203 ? -8.310 -6.381 -10.264 1.00 87.94 203 LEU A CA 1
ATOM 1650 C C . LEU A 1 203 ? -7.765 -5.598 -11.455 1.00 87.94 203 LEU A C 1
ATOM 1652 O O . LEU A 1 203 ? -6.710 -4.964 -11.380 1.00 87.94 203 LEU A O 1
ATOM 1656 N N . THR A 1 204 ? -8.501 -5.638 -12.559 1.00 84.75 204 THR A N 1
ATOM 1657 C CA . THR A 1 204 ? -8.137 -4.981 -13.816 1.00 84.75 204 THR A CA 1
ATOM 1658 C C . THR A 1 204 ? -9.378 -4.362 -14.448 1.00 84.75 204 THR A C 1
ATOM 1660 O O . THR A 1 204 ? -10.436 -4.984 -14.420 1.00 84.75 204 THR A O 1
ATOM 1663 N N . PRO A 1 205 ? -9.284 -3.151 -15.026 1.00 76.75 205 PRO A N 1
ATOM 1664 C CA . PRO A 1 205 ? -10.414 -2.520 -15.708 1.00 76.75 205 PRO A CA 1
ATOM 1665 C C . PRO A 1 205 ? -10.843 -3.253 -16.988 1.00 76.75 205 PRO A C 1
ATOM 1667 O O . PRO A 1 205 ? -11.914 -2.970 -17.514 1.00 76.75 205 PRO A O 1
ATOM 1670 N N . ASP A 1 206 ? -10.002 -4.153 -17.504 1.00 78.25 206 ASP A N 1
ATOM 1671 C CA . ASP A 1 206 ? -10.250 -4.909 -18.734 1.00 78.25 206 ASP A CA 1
ATOM 1672 C C . ASP A 1 206 ? -10.991 -6.242 -18.491 1.00 78.25 206 ASP A C 1
ATOM 1674 O O . ASP A 1 206 ? -11.101 -7.038 -19.429 1.00 78.25 206 ASP A O 1
ATOM 1678 N N . SER A 1 207 ? -11.431 -6.515 -17.254 1.00 81.12 207 SER A N 1
ATOM 1679 C CA . SER A 1 207 ? -12.164 -7.738 -16.906 1.00 81.12 207 SER A CA 1
ATOM 1680 C C . SER A 1 207 ? -13.643 -7.612 -17.268 1.00 81.12 207 SER A C 1
ATOM 1682 O O . SER A 1 207 ? -14.280 -6.593 -16.984 1.00 81.12 207 SER A O 1
ATOM 1684 N N . ASP A 1 208 ? -14.199 -8.686 -17.827 1.00 79.75 208 ASP A N 1
ATOM 1685 C CA . ASP A 1 208 ? -15.628 -8.813 -18.126 1.00 79.75 208 ASP A CA 1
ATOM 1686 C C . ASP A 1 208 ? -16.475 -9.127 -16.871 1.00 79.75 208 ASP A C 1
ATOM 1688 O O . ASP A 1 208 ? -17.704 -9.054 -16.914 1.00 79.75 208 ASP A O 1
ATOM 1692 N N . HIS A 1 209 ? -15.840 -9.460 -15.741 1.00 82.25 209 HIS A N 1
ATOM 1693 C CA . HIS A 1 209 ? -16.510 -9.770 -14.478 1.00 82.25 209 HIS A CA 1
ATOM 1694 C C . HIS A 1 209 ? -16.529 -8.541 -13.568 1.00 82.25 209 HIS A C 1
ATOM 1696 O O . HIS A 1 209 ? -15.507 -7.891 -13.364 1.00 82.25 209 HIS A O 1
ATOM 1702 N N . VAL A 1 210 ? -17.674 -8.217 -12.970 1.00 84.19 210 VAL A N 1
ATOM 1703 C CA . VAL A 1 210 ? -17.778 -7.107 -12.010 1.00 84.19 210 VAL A CA 1
ATOM 1704 C C . VAL A 1 210 ? -17.584 -7.636 -10.592 1.00 84.19 210 VAL A C 1
ATOM 1706 O O . VAL A 1 210 ? -18.183 -8.639 -10.209 1.00 84.19 210 VAL A O 1
ATOM 1709 N N . LEU A 1 211 ? -16.750 -6.958 -9.800 1.00 87.56 211 LEU A N 1
ATOM 1710 C CA . LEU A 1 211 ? -16.602 -7.256 -8.380 1.00 87.56 211 LEU A CA 1
ATOM 1711 C C . LEU A 1 211 ? -17.787 -6.668 -7.605 1.00 87.56 211 LEU A C 1
ATOM 1713 O O . LEU A 1 211 ? -17.848 -5.456 -7.396 1.00 87.56 211 LEU A O 1
ATOM 1717 N N . GLU A 1 212 ? -18.713 -7.526 -7.186 1.00 86.62 212 GLU A N 1
ATOM 1718 C CA . GLU A 1 212 ? -19.900 -7.119 -6.421 1.00 86.62 212 GLU A CA 1
ATOM 1719 C C . GLU A 1 212 ? -19.603 -7.004 -4.921 1.00 86.62 212 GLU A C 1
ATOM 1721 O O . GLU A 1 212 ? -19.910 -5.985 -4.307 1.00 86.62 212 GLU A O 1
ATOM 1726 N N . ASP A 1 213 ? -18.930 -8.012 -4.357 1.00 88.00 213 ASP A N 1
ATOM 1727 C CA . ASP A 1 213 ? -18.644 -8.121 -2.927 1.00 88.00 213 ASP A CA 1
ATOM 1728 C C . ASP A 1 213 ? -17.190 -8.530 -2.644 1.00 88.00 213 ASP A C 1
ATOM 1730 O O . ASP A 1 213 ? -16.492 -9.116 -3.477 1.00 88.00 213 ASP A O 1
ATOM 1734 N N . ILE A 1 214 ? -16.735 -8.228 -1.424 1.00 90.31 214 ILE A N 1
ATOM 1735 C CA . ILE A 1 214 ? -15.412 -8.612 -0.920 1.00 90.31 214 ILE A CA 1
ATOM 1736 C C . ILE A 1 214 ? -15.530 -9.888 -0.081 1.00 90.31 214 ILE A C 1
ATOM 1738 O O . ILE A 1 214 ? -16.102 -9.869 1.009 1.00 90.31 214 ILE A O 1
ATOM 1742 N N . ASP A 1 215 ? -14.934 -10.974 -0.566 1.00 90.75 215 ASP A N 1
ATOM 1743 C CA . ASP A 1 215 ? -14.778 -12.247 0.134 1.00 90.75 215 ASP A CA 1
ATOM 1744 C C . ASP A 1 215 ? -13.494 -12.216 0.990 1.00 90.75 215 ASP A C 1
ATOM 1746 O O . ASP A 1 215 ? -12.390 -12.134 0.442 1.00 90.75 215 ASP A O 1
ATOM 1750 N N . PRO A 1 216 ? -13.594 -12.304 2.331 1.00 90.38 216 PRO A N 1
ATOM 1751 C CA . PRO A 1 216 ? -12.430 -12.303 3.219 1.00 90.38 216 PRO A CA 1
ATOM 1752 C C . PRO A 1 216 ? -11.461 -13.477 3.008 1.00 90.38 216 PRO A C 1
ATOM 1754 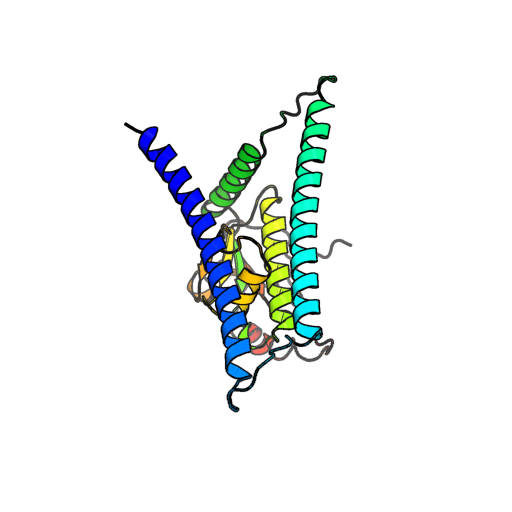O O . PRO A 1 216 ? -10.308 -13.398 3.427 1.00 90.38 216 PRO A O 1
ATOM 1757 N N . SER A 1 217 ? -11.900 -14.569 2.371 1.00 90.31 217 SER A N 1
ATOM 1758 C CA . SER A 1 217 ? -11.042 -15.721 2.068 1.00 90.31 217 SER A CA 1
ATOM 1759 C C . SER A 1 217 ? -10.118 -15.483 0.867 1.00 90.31 217 SER A C 1
ATOM 1761 O O . SER A 1 217 ? -9.107 -16.178 0.724 1.00 90.31 217 SER A O 1
ATOM 1763 N N . LYS A 1 218 ? -10.434 -14.490 0.024 1.00 92.50 218 LYS A N 1
ATOM 1764 C CA . LYS A 1 218 ? -9.715 -14.178 -1.215 1.00 92.50 218 LYS A CA 1
ATOM 1765 C C . LYS A 1 218 ? -8.596 -13.162 -1.009 1.00 92.50 218 LYS A C 1
ATOM 1767 O O . LYS A 1 218 ? -8.526 -12.443 -0.010 1.00 92.50 218 LYS A O 1
ATOM 1772 N N . VAL A 1 219 ? -7.697 -13.130 -1.985 1.00 95.12 219 VAL A N 1
ATOM 1773 C CA . VAL A 1 219 ? -6.591 -12.181 -2.081 1.00 95.12 219 VAL A CA 1
ATOM 1774 C C . VAL A 1 219 ? -6.796 -11.341 -3.326 1.00 95.12 219 VAL A C 1
ATOM 1776 O O . VAL A 1 219 ? -6.791 -11.856 -4.439 1.00 95.12 219 VAL A O 1
ATOM 1779 N N . TYR A 1 220 ? -6.971 -10.042 -3.135 1.00 95.44 220 TYR A N 1
ATOM 1780 C CA . TYR A 1 220 ? -7.178 -9.099 -4.223 1.00 95.44 220 TYR A CA 1
ATOM 1781 C C . TYR A 1 220 ? -5.843 -8.500 -4.641 1.00 95.44 220 TYR A C 1
ATOM 1783 O O . TYR A 1 220 ? -5.074 -8.082 -3.781 1.00 95.44 220 TYR A O 1
ATOM 1791 N N . VAL A 1 221 ? -5.558 -8.432 -5.937 1.00 96.00 221 VAL A N 1
ATOM 1792 C CA . VAL A 1 221 ? -4.285 -7.917 -6.459 1.00 96.00 221 VAL A CA 1
ATOM 1793 C C . VAL A 1 221 ? -4.539 -6.682 -7.312 1.00 96.00 221 VAL A C 1
ATOM 1795 O O . VAL A 1 221 ? -5.389 -6.705 -8.196 1.00 96.00 221 VAL A O 1
ATOM 1798 N N . LEU A 1 222 ? -3.800 -5.604 -7.055 1.00 93.19 222 LEU A N 1
ATOM 1799 C CA . LEU A 1 222 ? -3.768 -4.399 -7.881 1.00 93.19 222 LEU A CA 1
ATOM 1800 C C . LEU A 1 222 ? -2.391 -4.250 -8.520 1.00 93.19 222 LEU A C 1
ATOM 1802 O O . LEU A 1 222 ? -1.379 -4.305 -7.822 1.00 93.19 222 LEU A O 1
ATOM 1806 N N . GLY A 1 223 ? -2.355 -3.964 -9.820 1.00 92.19 223 GLY A N 1
ATOM 1807 C CA . GLY A 1 223 ? -1.120 -3.588 -10.504 1.00 92.19 223 GLY A CA 1
ATOM 1808 C C . GLY A 1 223 ? -0.578 -2.255 -9.984 1.00 92.19 223 GLY A C 1
ATOM 1809 O O . GLY A 1 223 ? -1.223 -1.213 -10.106 1.00 92.19 223 GLY A O 1
ATOM 1810 N N . GLY A 1 224 ? 0.622 -2.270 -9.412 1.00 91.75 224 GLY A N 1
ATOM 1811 C CA . GLY A 1 224 ? 1.352 -1.093 -8.954 1.00 91.75 224 GLY A CA 1
ATOM 1812 C C . GLY A 1 224 ? 2.083 -0.393 -10.096 1.00 91.75 224 GLY A C 1
ATOM 1813 O O . GLY A 1 224 ? 3.303 -0.260 -10.068 1.00 91.75 224 GLY A O 1
ATOM 1814 N N . LEU A 1 225 ? 1.332 0.049 -11.105 1.00 88.38 225 LEU A N 1
ATOM 1815 C CA . LEU A 1 225 ? 1.857 0.693 -12.306 1.00 88.38 225 LEU A CA 1
ATOM 1816 C C . LEU A 1 225 ? 1.311 2.118 -12.446 1.00 88.38 225 LEU A C 1
ATOM 1818 O O . LEU A 1 225 ? 0.125 2.377 -12.234 1.00 88.38 225 LEU A O 1
ATOM 1822 N N . VAL A 1 226 ? 2.177 3.047 -12.850 1.00 86.00 226 VAL A N 1
ATOM 1823 C CA . VAL A 1 226 ? 1.793 4.395 -13.279 1.00 86.00 226 VAL A CA 1
ATOM 1824 C C . VAL A 1 226 ? 2.343 4.609 -14.681 1.00 86.00 226 VAL A C 1
ATOM 1826 O O . VAL A 1 226 ? 3.552 4.651 -14.854 1.00 86.00 226 VAL A O 1
ATOM 1829 N N . ASP A 1 227 ? 1.446 4.762 -15.652 1.00 78.81 227 ASP A N 1
ATOM 1830 C CA . ASP A 1 227 ? 1.783 5.063 -17.045 1.00 78.81 227 ASP A CA 1
ATOM 1831 C C . ASP A 1 227 ? 1.422 6.530 -17.335 1.00 78.81 227 ASP A C 1
ATOM 1833 O O . ASP A 1 227 ? 0.253 6.923 -17.254 1.00 78.81 227 ASP A O 1
ATOM 1837 N N . GLU A 1 228 ? 2.420 7.381 -17.595 1.00 62.47 228 GLU A N 1
ATOM 1838 C CA . GLU A 1 228 ? 2.185 8.770 -18.021 1.00 62.47 228 GLU A CA 1
ATOM 1839 C C . GLU A 1 228 ? 1.867 8.899 -19.523 1.00 62.47 228 GLU A C 1
ATOM 1841 O O . GLU A 1 228 ? 1.486 9.984 -19.979 1.00 62.47 228 GLU A O 1
ATOM 1846 N N . SER A 1 229 ? 1.972 7.824 -20.308 1.00 51.84 229 SER A N 1
ATOM 1847 C CA . SER A 1 229 ? 1.657 7.871 -21.728 1.00 51.84 229 SER A CA 1
ATOM 1848 C C . SER A 1 229 ? 0.147 7.730 -21.962 1.00 51.84 229 SER A C 1
ATOM 1850 O O . SER A 1 229 ? -0.460 6.672 -21.827 1.00 51.84 229 SER A O 1
ATOM 1852 N N . ILE A 1 230 ? -0.498 8.811 -22.420 1.00 47.75 230 ILE A N 1
ATOM 1853 C CA . ILE A 1 230 ? -1.771 8.706 -23.155 1.00 47.75 230 ILE A CA 1
ATOM 1854 C C . ILE A 1 230 ? -1.446 8.177 -24.558 1.00 47.75 230 ILE A C 1
ATOM 1856 O O . ILE A 1 230 ? -1.673 8.832 -25.571 1.00 47.75 230 ILE A O 1
ATOM 1860 N N . GLN A 1 231 ? -0.860 6.991 -24.643 1.00 40.38 231 GLN A N 1
ATOM 1861 C CA . GLN A 1 231 ? -0.931 6.200 -25.852 1.00 40.38 231 GLN A CA 1
ATOM 1862 C C . GLN A 1 231 ? -1.932 5.101 -25.546 1.00 40.38 231 GLN A C 1
ATOM 1864 O O . GLN A 1 231 ? -1.666 4.190 -24.772 1.00 40.38 231 GLN A O 1
ATOM 1869 N N . LYS A 1 232 ? -3.106 5.169 -26.182 1.00 40.34 232 LYS A N 1
ATOM 1870 C CA . LYS A 1 232 ? -4.140 4.115 -26.174 1.00 40.34 232 LYS A CA 1
ATOM 1871 C C . LYS A 1 232 ? -3.647 2.783 -26.795 1.00 40.34 232 LYS A C 1
ATOM 1873 O O . LYS A 1 232 ? -4.437 2.001 -27.311 1.00 40.34 232 LYS A O 1
ATOM 1878 N N . VAL A 1 233 ? -2.337 2.536 -26.796 1.00 37.56 233 VAL A N 1
ATOM 1879 C CA . VAL A 1 233 ? -1.622 1.492 -27.523 1.00 37.56 233 VAL A CA 1
ATOM 1880 C C . VAL A 1 233 ? -0.421 1.022 -26.686 1.00 37.56 233 VAL A C 1
ATOM 1882 O O . VAL A 1 233 ? 0.704 1.116 -27.146 1.00 37.56 233 VAL A O 1
ATOM 1885 N N . CYS A 1 234 ? -0.623 0.531 -25.454 1.00 36.25 234 CYS A N 1
ATOM 1886 C CA . CYS A 1 234 ? 0.303 -0.476 -24.894 1.00 36.25 234 CYS A CA 1
ATOM 1887 C C . CYS A 1 234 ? -0.151 -1.247 -23.646 1.00 36.25 234 CYS A C 1
ATOM 1889 O O . CYS A 1 234 ? 0.541 -2.191 -23.276 1.00 36.25 234 CYS A O 1
ATOM 1891 N N . ILE A 1 235 ? -1.334 -1.007 -23.065 1.00 40.09 235 ILE A N 1
ATOM 1892 C CA . ILE A 1 235 ? -1.888 -1.989 -22.103 1.00 40.09 235 ILE A CA 1
ATOM 1893 C C . ILE A 1 235 ? -2.117 -3.336 -22.818 1.00 40.09 235 ILE A C 1
ATOM 1895 O O . ILE A 1 235 ? -1.787 -4.400 -22.302 1.00 40.09 235 ILE A O 1
ATOM 1899 N N . LYS A 1 236 ? -2.500 -3.299 -24.103 1.00 37.53 236 LYS A N 1
ATOM 1900 C CA . LYS A 1 236 ? -2.634 -4.490 -24.956 1.00 37.53 236 LYS A CA 1
ATOM 1901 C C . LYS A 1 236 ? -1.328 -5.211 -25.300 1.00 37.53 236 LYS A C 1
ATOM 1903 O O . LYS A 1 236 ? -1.420 -6.166 -26.054 1.00 37.53 236 LYS A O 1
ATOM 1908 N N . ARG A 1 237 ? -0.137 -4.780 -24.861 1.00 36.00 237 ARG A N 1
ATOM 1909 C CA . ARG A 1 237 ? 1.125 -5.471 -25.214 1.00 36.00 237 ARG A CA 1
ATOM 1910 C C . ARG A 1 237 ? 2.038 -5.766 -24.029 1.00 36.00 2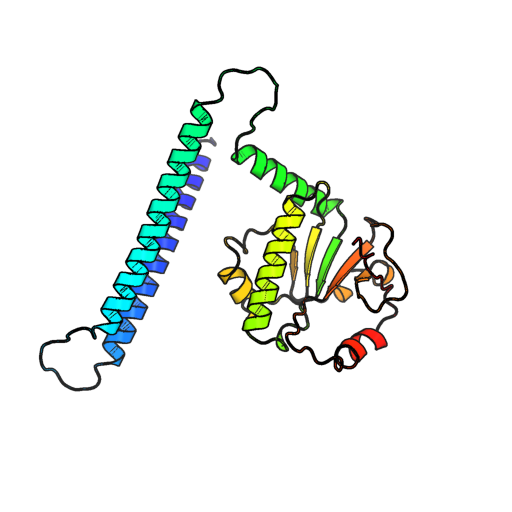37 ARG A C 1
ATOM 1912 O O . ARG A 1 237 ? 2.683 -6.807 -24.053 1.00 36.00 237 ARG A O 1
ATOM 1919 N N . LEU A 1 238 ? 2.018 -4.939 -22.982 1.00 40.47 238 LEU A N 1
ATOM 1920 C CA . LEU A 1 238 ? 2.728 -5.226 -21.728 1.00 40.47 238 LEU A CA 1
ATOM 1921 C C . LEU A 1 238 ? 1.895 -6.014 -20.708 1.00 40.47 238 LEU A C 1
ATOM 1923 O O . LEU A 1 238 ? 2.481 -6.695 -19.877 1.00 40.47 238 LEU A O 1
ATOM 1927 N N . CYS A 1 239 ? 0.560 -6.020 -20.812 1.00 39.38 239 CYS A N 1
ATOM 1928 C CA . CYS A 1 239 ? -0.274 -6.970 -20.067 1.00 39.38 239 CYS A CA 1
ATOM 1929 C C . CYS A 1 239 ? -0.467 -8.301 -20.806 1.00 39.38 239 CYS A C 1
ATOM 1931 O O . CYS A 1 239 ? -1.034 -9.212 -20.220 1.00 39.38 239 CYS A O 1
ATOM 1933 N N . LEU A 1 240 ? -0.019 -8.464 -22.061 1.00 34.56 240 LEU A N 1
ATOM 1934 C CA . LEU A 1 240 ? -0.140 -9.755 -22.764 1.00 34.56 240 LEU A CA 1
ATOM 1935 C C . LEU A 1 240 ? 0.620 -10.900 -22.088 1.00 34.56 240 LEU A C 1
ATOM 1937 O O . LEU A 1 240 ? 0.062 -11.991 -22.064 1.00 34.56 240 LEU A O 1
ATOM 1941 N N . PRO A 1 241 ? 1.823 -10.707 -21.510 1.00 35.47 241 PRO A N 1
ATOM 1942 C CA . PRO A 1 241 ? 2.461 -11.774 -20.750 1.00 35.47 241 PRO A CA 1
ATOM 1943 C C . PRO A 1 241 ? 1.624 -12.180 -19.531 1.00 35.47 241 PRO A C 1
ATOM 1945 O O . PRO A 1 241 ? 1.518 -13.365 -19.258 1.00 35.47 241 PRO A O 1
ATOM 1948 N N . ILE A 1 242 ? 0.962 -11.231 -18.854 1.00 37.00 242 ILE A N 1
ATOM 1949 C CA . ILE A 1 242 ? 0.128 -11.503 -17.668 1.00 37.00 242 ILE A CA 1
ATOM 1950 C C . ILE A 1 242 ? -1.224 -12.122 -18.070 1.00 37.00 242 ILE A C 1
ATOM 1952 O O . ILE A 1 242 ? -1.678 -13.078 -17.452 1.00 37.00 242 ILE A O 1
ATOM 1956 N N . ARG A 1 243 ? -1.839 -11.636 -19.156 1.00 34.31 243 ARG A N 1
ATOM 1957 C CA . ARG A 1 243 ? -3.138 -12.097 -19.680 1.00 34.31 243 ARG A CA 1
ATOM 1958 C C . ARG A 1 243 ? -3.061 -13.469 -20.359 1.00 34.31 243 ARG A C 1
ATOM 1960 O O . ARG A 1 243 ? -4.094 -14.102 -20.533 1.00 34.31 243 ARG A O 1
ATOM 1967 N N . LEU A 1 244 ? -1.868 -13.918 -20.762 1.00 31.23 244 LEU A N 1
ATOM 1968 C CA . LEU A 1 244 ? -1.669 -15.218 -21.414 1.00 31.23 244 LEU A CA 1
ATOM 1969 C C . LEU A 1 244 ? -1.187 -16.316 -20.454 1.00 31.23 244 LEU A C 1
ATOM 1971 O O . LEU A 1 244 ? -1.247 -17.483 -20.830 1.00 31.23 244 LEU A O 1
ATOM 1975 N N . TYR A 1 245 ? -0.710 -15.986 -19.247 1.00 34.03 245 TYR A N 1
ATOM 1976 C CA . TYR A 1 245 ? -0.046 -16.992 -18.412 1.00 34.03 245 TYR A CA 1
ATOM 1977 C C . TYR A 1 245 ? -0.898 -17.651 -17.341 1.00 34.03 245 TYR A C 1
ATOM 1979 O O . TYR A 1 245 ? -0.512 -18.727 -16.891 1.00 34.03 245 TYR A O 1
ATOM 1987 N N . ILE A 1 246 ? -2.010 -17.069 -16.892 1.00 35.69 246 ILE A N 1
ATOM 1988 C CA . ILE A 1 246 ? -2.695 -17.639 -15.733 1.00 35.69 246 ILE A CA 1
ATOM 1989 C C . ILE A 1 246 ? -4.197 -17.385 -15.819 1.00 35.69 246 ILE A C 1
ATOM 1991 O O . ILE A 1 246 ? -4.645 -16.254 -15.982 1.00 35.69 246 ILE A O 1
ATOM 1995 N N . GLU A 1 247 ? -4.966 -18.461 -15.677 1.00 36.75 247 GLU A N 1
ATOM 1996 C CA . GLU A 1 247 ? -6.418 -18.504 -15.495 1.00 36.75 247 GLU A CA 1
ATOM 1997 C C . GLU A 1 247 ? -6.798 -17.898 -14.121 1.00 36.75 247 GLU A C 1
ATOM 1999 O O . GLU A 1 247 ? -7.395 -18.544 -13.263 1.00 36.75 247 GLU A O 1
ATOM 2004 N N . ILE A 1 248 ? -6.362 -16.661 -13.855 1.00 46.81 248 ILE A N 1
ATOM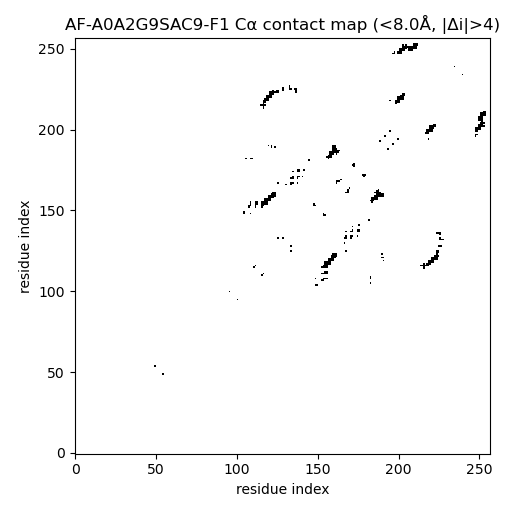 2005 C CA . ILE A 1 248 ? -6.707 -15.910 -12.647 1.00 46.81 248 ILE A CA 1
ATOM 2006 C C . ILE A 1 248 ? -8.101 -15.343 -12.859 1.00 46.81 248 ILE A C 1
ATOM 2008 O O . ILE A 1 248 ? -8.384 -14.727 -13.886 1.00 46.81 248 ILE A O 1
ATOM 2012 N N . ARG A 1 249 ? -8.967 -15.516 -11.861 1.00 57.31 249 ARG A N 1
ATOM 2013 C CA . ARG A 1 249 ? -10.243 -14.805 -11.807 1.00 57.31 249 ARG A CA 1
ATOM 2014 C C . ARG A 1 249 ? -9.953 -13.311 -11.770 1.00 57.31 249 ARG A C 1
ATOM 2016 O O . ARG A 1 249 ? -9.358 -12.822 -10.813 1.00 57.31 249 ARG A O 1
ATOM 2023 N N . ASP A 1 250 ? -10.342 -12.593 -12.807 1.00 50.75 250 ASP A N 1
ATOM 2024 C CA . ASP A 1 250 ? -10.220 -11.148 -12.851 1.00 50.75 250 ASP A CA 1
ATOM 2025 C C . ASP A 1 250 ? -11.553 -10.485 -12.492 1.00 50.75 250 ASP A C 1
ATOM 2027 O O . ASP A 1 250 ? -12.609 -11.109 -12.594 1.00 50.75 250 ASP A O 1
ATOM 2031 N N . ALA A 1 251 ? -11.507 -9.251 -11.987 1.00 52.50 251 ALA A N 1
ATOM 2032 C CA . ALA A 1 251 ? -12.720 -8.478 -11.743 1.00 52.50 251 ALA A CA 1
ATOM 2033 C C . ALA A 1 251 ? -12.491 -6.965 -11.880 1.00 52.50 251 ALA A C 1
ATOM 2035 O O . ALA A 1 251 ? -11.457 -6.430 -11.472 1.00 52.50 251 ALA A O 1
ATOM 2036 N N . THR A 1 252 ? -13.492 -6.266 -12.408 1.00 53.94 252 THR A N 1
ATOM 2037 C CA . THR A 1 252 ? -13.557 -4.808 -12.538 1.00 53.94 252 THR A CA 1
ATOM 2038 C C . THR A 1 252 ? -14.323 -4.207 -11.355 1.00 53.94 252 THR A C 1
ATOM 2040 O O . THR A 1 252 ? -15.365 -4.719 -10.947 1.00 53.94 252 THR A O 1
ATOM 2043 N N . ILE A 1 253 ? -13.834 -3.093 -10.801 1.00 53.09 253 ILE A N 1
ATOM 2044 C CA . ILE A 1 253 ? -14.522 -2.357 -9.726 1.00 53.09 253 ILE A CA 1
ATOM 2045 C C . ILE A 1 253 ? -15.643 -1.499 -10.345 1.00 53.09 253 ILE A C 1
ATOM 2047 O O . ILE A 1 253 ? -15.359 -0.741 -11.277 1.00 53.09 253 ILE A O 1
ATOM 2051 N N . PRO A 1 254 ? -16.892 -1.553 -9.842 1.00 39.62 254 PRO A N 1
ATOM 2052 C CA . PRO A 1 254 ? -17.975 -0.724 -10.363 1.00 39.62 254 PRO A CA 1
ATOM 2053 C C . PRO A 1 254 ? -17.672 0.773 -10.187 1.00 39.62 254 PRO A C 1
ATOM 2055 O O . PRO A 1 254 ? -17.397 1.251 -9.084 1.00 39.62 254 PRO A O 1
ATOM 2058 N N . PHE A 1 255 ? -17.743 1.530 -11.285 1.00 36.41 255 PHE A N 1
ATOM 2059 C CA . PHE A 1 255 ? -17.702 2.991 -11.254 1.00 36.41 255 PHE A CA 1
ATOM 2060 C C . PHE A 1 255 ? -19.031 3.520 -10.704 1.00 36.41 255 PHE A C 1
ATOM 2062 O O . PHE A 1 255 ? -20.028 3.573 -11.422 1.00 36.41 255 PHE A O 1
ATOM 2069 N N . PHE A 1 256 ? -19.050 3.941 -9.440 1.00 28.77 256 PHE A N 1
ATOM 2070 C CA . PHE A 1 256 ? -20.100 4.832 -8.948 1.00 28.77 256 PHE A CA 1
ATOM 2071 C C . PHE A 1 256 ? -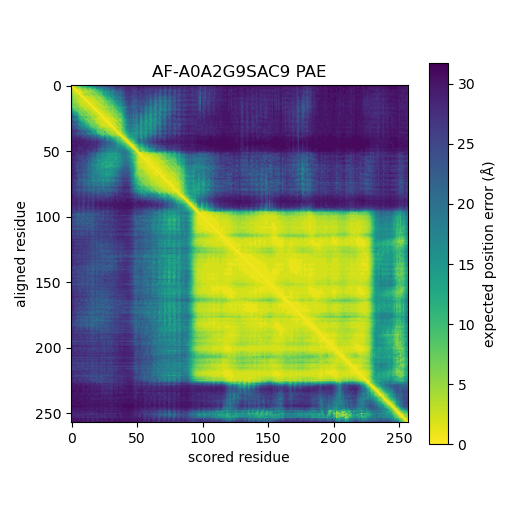19.720 6.271 -9.330 1.00 28.77 256 PHE A C 1
ATOM 2073 O O . PHE A 1 256 ? -18.705 6.786 -8.856 1.00 28.77 256 PHE A O 1
ATOM 2080 N N . PHE A 1 257 ? -20.490 6.859 -10.253 1.00 29.38 257 PHE A N 1
ATOM 2081 C CA . PHE A 1 257 ? -20.423 8.276 -10.631 1.00 29.38 257 PHE A CA 1
ATOM 2082 C C . PHE A 1 257 ? -20.852 9.196 -9.483 1.00 29.38 257 PHE A C 1
ATOM 2084 O O . PHE A 1 257 ? -21.766 8.803 -8.722 1.00 29.38 257 PHE A O 1
#

Radius of gyration: 24.97 Å; Cα contacts (8 Å, |Δi|>4): 237; chains: 1; bounding box: 70×56×66 Å

Organism: Aquarana catesbeiana (NCBI:txid8400)

Nearest PDB structures (foldseek):
  8cbo-assembly1_E  TM=8.337E-01  e=3.766E-13  Homo sapiens
  7onu-assembly1_F  TM=6.108E-01  e=7.864E-16  Homo sapiens
  8cbl-assembly1_F  TM=6.153E-01  e=2.154E-15  Homo sapiens
  9gch-assembly1_F  TM=6.184E-01  e=2.023E-15  Homo sapiens
  8cbk-assembly1_F  TM=6.069E-01  e=3.347E-15  Homo sapiens

InterPro domains:
  IPR007356 tRNA (guanine(9)-N1)-methyltransferase, eukaryotic [PF27710] (51-234)
  IPR007356 tRNA (guanine(9)-N1)-methyltransferase, eukaryotic [PTHR13563] (50-232)
  IPR028564 tRNA methyltransferase TRM10-type domain [PS51675] (105-257)
  IPR038459 tRNA methyltransferase TRM10-type domain superfamily [G3DSA:3.40.1280.30] (98-254)

Foldseek 3Di:
DPPVVVVVVVVVVVVVVVVVVVVVVVVVVVVVVVVVVVVPPDDDDDDPPPPPVVVVVVVVVVVVVVVVVVVVVVVVVVVVVVVVPPPDDDDPPPPDDPVVLVVVLVVLQVVLVVQNAAEEAECLCVVVDDLVFLLVLLVVVQVLLVVQSVDPRHHAYEYELADDPDSSNVSNPVNHPPSVVRRHHYYNHHPPVVDPQQQEEEEDQPDPAADPDGDSSHHYYYYSGDDPDPPPPDVVPVCVVVVVPDPHHYHYYDDDD

Secondary structure (DSSP, 8-state):
--HHHHHHHHHHHHHHHHHHHHHHHHHHHHHHHHHHHTT--S---S-----HHHHHHHHHHHHHHHHHHHHHHHHHHHHHHHHHT--S---------HHHHHHHHHHHHHHHHHHSPEEEEE-TTGGGS-HHHHHHHHHHHHHHHHHHTTSSSPPEEEEES--TTSHHHHHHHHHSTTGGG-SSEEESS-HHHHS-GGGEEEE-TT-SSB--S--TTSEEEEE--------SSSHHHHSHHHHHH---EEEBPP---

Sequence (257 aa):
MDDLYYNNTLELEERDKKLDDVDSLMEHLTLIQIDLENASSGSPSENVSCSRNVLRKQRHWENIIMAKKSKRKQEKERRKLKLSGNTDTGTSQQLHSKRFLKALTKERLLEAKDSGPRLCIDLSMTDHMSKKELSRLAAQIRRLYGSNKKAAKPFWLYLTGFVQHSLLYDECVRMNDGFVNYLVDSTESSFLDMFPLESIIYLTPDSDHVLEDIDPSKVYVLGGLVDESIQKVCIKRLCLPIRLYIEIRDATIPFFF

Mean predicted aligned error: 17.18 Å

Solvent-accessible surface area (backbone atoms only — not comparable to full-atom values): 15067 Å² total; per-residue (Å²): 139,58,70,71,54,54,54,49,51,54,53,47,55,56,47,49,57,49,46,53,53,47,51,53,50,47,53,54,49,48,54,55,50,52,63,57,56,73,74,58,89,70,79,97,73,89,80,88,73,75,53,73,66,57,59,50,51,51,52,51,51,52,48,51,53,51,50,52,54,49,51,55,51,53,54,52,52,55,51,52,56,59,64,72,72,67,85,85,74,98,66,95,69,78,81,67,52,74,67,52,56,50,50,54,43,49,51,51,47,53,53,10,64,79,68,28,32,36,37,36,35,43,30,72,62,50,89,80,44,54,73,69,35,35,46,51,46,30,53,46,53,49,48,50,54,58,48,38,66,67,40,96,78,24,57,23,40,34,38,20,30,43,47,84,87,33,75,55,41,50,30,28,54,75,73,29,88,65,46,92,73,53,93,55,53,74,32,59,54,51,63,74,80,75,42,65,68,93,38,38,32,43,51,37,87,85,36,94,39,72,53,85,76,88,59,54,87,33,36,38,34,36,74,52,73,58,80,88,68,94,54,103,76,42,70,85,59,72,41,43,66,62,72,70,69,57,98,55,52,50,24,15,77,78,84,81,130

pLDDT: mean 73.14, std 22.8, range [28.77, 98.19]